Protein AF-A0A8H3DYV0-F1 (afdb_monomer_lite)

pLDDT: mean 87.65, std 11.98, range [38.94, 98.06]

Foldseek 3Di:
DDDDDDPPPPDAFAAALLVCLPDPCLVVLCVQLVHDPDQDPDQDPDPLCVVVVVVVLLVQAEEPQLLPLPRPLCVPPDPLLSVVSNVRNPVVVVVCVVPVVSYDNDPPVLCSVLVNLVSQLVSQLVCCVPPPPPDPLVSNVVSVLSSVQVVQVSDPDWNKHKDAFFKFAFDADDDDSYGYGIHTFGMWIWTFDADPVCQVDPVLQVQLAGTPDPRDNTRIQTAETEFEDPPPVSSSVSRLVRRQNRRLSSCVSVVNQSDKHWGWYDDPSRDIDIGIDGGDDD

Structure (mmCIF, N/CA/C/O backbone):
data_AF-A0A8H3DYV0-F1
#
_entry.id   AF-A0A8H3DYV0-F1
#
loop_
_atom_site.group_PDB
_atom_site.id
_atom_site.type_symbol
_atom_site.label_atom_id
_atom_site.label_alt_id
_atom_site.label_comp_id
_atom_site.label_asym_id
_atom_site.label_entity_id
_atom_site.label_seq_id
_atom_site.pdbx_PDB_ins_code
_atom_site.Cartn_x
_atom_site.Cartn_y
_atom_site.Cartn_z
_atom_site.occupancy
_atom_site.B_iso_or_equiv
_atom_site.auth_seq_id
_atom_site.auth_comp_id
_atom_site.auth_asym_id
_atom_site.auth_atom_id
_atom_site.pdbx_PDB_model_num
ATOM 1 N N . MET A 1 1 ? 11.592 50.488 -36.969 1.00 38.94 1 MET A N 1
ATOM 2 C CA . MET A 1 1 ? 12.264 49.212 -37.298 1.00 38.94 1 MET A CA 1
ATOM 3 C C . MET A 1 1 ? 12.993 48.764 -36.034 1.00 38.94 1 MET A C 1
ATOM 5 O O . MET A 1 1 ? 14.116 49.178 -35.823 1.00 38.94 1 MET A O 1
ATOM 9 N N . SER A 1 2 ? 12.288 48.328 -34.987 1.00 40.22 2 SER A N 1
ATOM 10 C CA . SER A 1 2 ? 11.873 46.939 -34.707 1.00 40.22 2 SER A CA 1
ATOM 11 C C . SER A 1 2 ? 13.003 45.931 -34.943 1.00 40.22 2 SER A C 1
ATOM 13 O O . SER A 1 2 ? 13.116 45.368 -36.026 1.00 40.22 2 SER A O 1
ATOM 15 N N . SER A 1 3 ? 13.856 45.765 -33.928 1.00 39.91 3 SER A N 1
ATOM 16 C CA . SER A 1 3 ? 14.684 44.574 -33.753 1.00 39.91 3 SER A CA 1
ATOM 17 C C . SER A 1 3 ? 13.923 43.629 -32.830 1.00 39.91 3 SER A C 1
ATOM 19 O O . SER A 1 3 ? 13.813 43.855 -31.625 1.00 39.91 3 SER A O 1
ATOM 21 N N . THR A 1 4 ? 13.325 42.618 -33.438 1.00 43.56 4 THR A N 1
ATOM 22 C CA . THR A 1 4 ? 12.659 41.499 -32.786 1.00 43.56 4 THR A CA 1
ATOM 23 C C . THR A 1 4 ? 13.636 40.712 -31.919 1.00 43.56 4 THR A C 1
ATOM 25 O O . THR A 1 4 ? 14.709 40.308 -32.360 1.00 43.56 4 THR A O 1
ATOM 28 N N . SER A 1 5 ? 13.202 40.507 -30.683 1.00 47.19 5 SER A N 1
ATOM 29 C CA . SER A 1 5 ? 13.629 39.506 -29.716 1.00 47.19 5 SER A CA 1
ATOM 30 C C . SER A 1 5 ? 13.830 38.118 -30.339 1.00 47.19 5 SER A C 1
ATOM 32 O O . SER A 1 5 ? 12.867 37.486 -30.771 1.00 4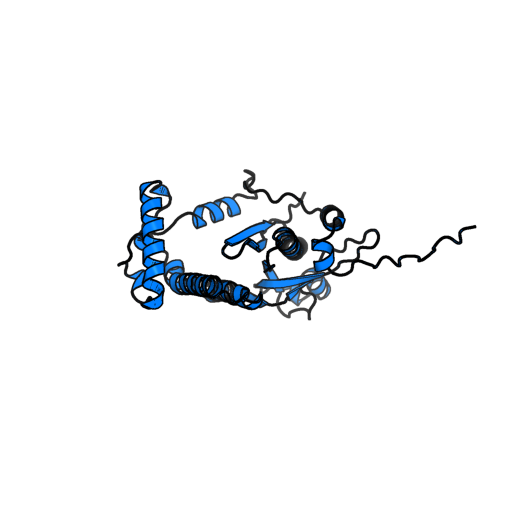7.19 5 SER A O 1
ATOM 34 N N . HIS A 1 6 ? 15.064 37.620 -30.304 1.00 41.38 6 HIS A N 1
ATOM 35 C CA . HIS A 1 6 ? 15.362 36.188 -30.289 1.00 41.38 6 HIS A CA 1
ATOM 36 C C . HIS A 1 6 ? 16.073 35.871 -28.972 1.00 41.38 6 HIS A C 1
ATOM 38 O O . HIS A 1 6 ? 17.270 35.609 -28.928 1.00 41.38 6 HIS A O 1
ATOM 44 N N . GLU A 1 7 ? 15.318 35.938 -27.878 1.00 40.75 7 GLU A N 1
ATOM 45 C CA . GLU A 1 7 ? 15.594 35.083 -26.729 1.00 40.75 7 GLU A CA 1
ATOM 46 C C . GLU A 1 7 ? 15.054 33.702 -27.109 1.00 40.75 7 GLU A C 1
ATOM 48 O O . GLU A 1 7 ? 13.857 33.431 -27.022 1.00 40.75 7 GLU A O 1
ATOM 53 N N . GLU A 1 8 ? 15.930 32.856 -27.654 1.00 43.75 8 GLU A N 1
ATOM 54 C CA . GLU A 1 8 ? 15.681 31.421 -27.734 1.00 43.75 8 GLU A CA 1
ATOM 55 C C . GLU A 1 8 ? 15.557 30.896 -26.303 1.00 43.75 8 GLU A C 1
ATOM 57 O O . GLU A 1 8 ? 16.538 30.680 -25.592 1.00 43.75 8 GLU A O 1
ATOM 62 N N . GLU A 1 9 ? 14.316 30.726 -25.867 1.00 45.09 9 GLU A N 1
ATOM 63 C CA . GLU A 1 9 ? 13.962 30.025 -24.647 1.00 45.09 9 GLU A CA 1
ATOM 64 C C . GLU A 1 9 ? 14.478 28.578 -24.769 1.00 45.09 9 GLU A C 1
ATOM 66 O O . GLU A 1 9 ? 13.907 27.734 -25.469 1.00 45.09 9 GLU A O 1
ATOM 71 N N . VAL A 1 10 ? 15.620 28.288 -24.137 1.00 48.59 10 VAL A N 1
ATOM 72 C CA . VAL A 1 10 ? 16.196 26.940 -24.030 1.00 48.59 10 VAL A CA 1
ATOM 73 C C . VAL A 1 10 ? 15.240 26.088 -23.194 1.00 48.59 10 VAL A C 1
ATOM 75 O O . VAL A 1 10 ? 15.395 25.947 -21.984 1.00 48.59 10 VAL A O 1
ATOM 78 N N . ALA A 1 11 ? 14.191 25.552 -23.819 1.00 59.00 11 ALA A N 1
ATOM 79 C CA . ALA A 1 11 ? 13.191 24.779 -23.091 1.00 59.00 11 ALA A CA 1
ATOM 80 C C . ALA A 1 11 ? 13.815 23.471 -22.554 1.00 59.00 11 ALA A C 1
ATOM 82 O O . ALA A 1 11 ? 14.304 22.627 -23.315 1.00 59.00 11 ALA A O 1
ATOM 83 N N . SER A 1 12 ? 13.818 23.336 -21.228 1.00 76.69 12 SER A N 1
ATOM 84 C CA . SER A 1 12 ? 14.533 22.308 -20.468 1.00 76.69 12 SER A CA 1
ATOM 85 C C . SER A 1 12 ? 13.987 20.888 -20.685 1.00 76.69 12 SER A C 1
ATOM 87 O O . SER A 1 12 ? 12.792 20.676 -20.900 1.00 76.69 12 SER A O 1
ATOM 89 N N . LEU A 1 13 ? 14.885 19.897 -20.639 1.00 86.00 13 LEU A N 1
ATOM 90 C CA . LEU A 1 13 ? 14.556 18.467 -20.683 1.00 86.00 13 LEU A CA 1
ATOM 91 C C . LEU A 1 13 ? 13.849 18.051 -19.378 1.00 86.00 13 LEU A C 1
ATOM 93 O O . LEU A 1 13 ? 14.293 18.417 -18.292 1.00 86.00 13 LEU A O 1
ATOM 97 N N . ILE A 1 14 ? 12.773 17.267 -19.473 1.00 84.88 14 ILE A N 1
ATOM 98 C CA . ILE A 1 14 ? 12.076 16.686 -18.319 1.00 84.88 14 ILE A CA 1
ATOM 99 C C . ILE A 1 14 ? 12.716 15.331 -18.015 1.00 84.88 14 ILE A C 1
ATOM 101 O O . ILE A 1 14 ? 12.448 14.341 -18.693 1.00 84.88 14 ILE A O 1
ATOM 105 N N . THR A 1 15 ? 13.564 15.295 -16.994 1.00 86.19 15 THR A N 1
ATOM 106 C CA . THR A 1 15 ? 14.213 14.067 -16.497 1.00 86.19 15 THR A CA 1
ATOM 107 C C . THR A 1 15 ? 13.712 13.647 -15.120 1.00 86.19 15 THR A C 1
ATOM 109 O O . THR A 1 15 ? 13.987 12.538 -14.677 1.00 86.19 15 THR A O 1
ATOM 112 N N . ASN A 1 16 ? 12.957 14.516 -14.446 1.00 87.88 16 ASN A N 1
ATOM 113 C CA . ASN A 1 16 ? 12.454 14.281 -13.101 1.00 87.88 16 ASN A CA 1
ATOM 114 C C . ASN A 1 16 ? 10.984 13.826 -13.140 1.00 87.88 16 ASN A C 1
ATOM 116 O O . ASN A 1 16 ? 10.133 14.523 -13.703 1.00 87.88 16 ASN A O 1
ATOM 120 N N . ALA A 1 17 ? 10.689 12.681 -12.517 1.00 88.50 17 ALA A N 1
ATOM 121 C CA . ALA A 1 17 ? 9.336 12.147 -12.386 1.00 88.50 17 ALA A CA 1
ATOM 122 C C . ALA A 1 17 ? 8.381 13.085 -11.649 1.00 88.50 17 ALA A C 1
ATOM 124 O O . ALA A 1 17 ? 7.240 13.228 -12.080 1.00 88.50 17 ALA A O 1
ATOM 125 N N . SER A 1 18 ? 8.842 13.776 -10.601 1.00 86.94 18 SER A N 1
ATOM 126 C CA . SER A 1 18 ? 8.000 14.733 -9.885 1.00 86.94 18 SER A CA 1
ATOM 127 C C . SER A 1 18 ? 7.565 15.856 -10.820 1.00 86.94 18 SER A C 1
ATOM 129 O O . SER A 1 18 ? 6.384 16.156 -10.886 1.00 86.94 18 SER A O 1
ATOM 131 N N . VAL A 1 19 ? 8.475 16.392 -11.643 1.00 89.38 19 VAL A N 1
ATOM 132 C CA . VAL A 1 19 ? 8.149 17.409 -12.658 1.00 89.38 19 VAL A CA 1
ATOM 133 C C . VAL A 1 19 ? 7.186 16.859 -13.708 1.00 89.38 19 VAL A C 1
ATOM 135 O O . VAL A 1 19 ? 6.241 17.550 -14.086 1.00 89.38 19 VAL A O 1
ATOM 138 N N . LEU A 1 20 ? 7.403 15.629 -14.184 1.00 89.94 20 LEU A N 1
ATOM 139 C CA . LEU A 1 20 ? 6.507 14.989 -15.147 1.00 89.94 20 LEU A CA 1
ATOM 140 C C . LEU A 1 20 ? 5.092 14.816 -14.578 1.00 89.94 20 LEU A C 1
ATOM 142 O O . LEU A 1 20 ? 4.135 15.071 -15.299 1.00 89.94 20 LEU A O 1
ATOM 146 N N . ALA A 1 21 ? 4.954 14.457 -13.299 1.00 89.19 21 ALA A N 1
ATOM 147 C CA . ALA A 1 21 ? 3.666 14.243 -12.638 1.00 89.19 21 ALA A CA 1
ATOM 148 C C . ALA A 1 21 ? 2.755 15.490 -12.630 1.00 89.19 21 ALA A C 1
ATOM 150 O O . ALA A 1 21 ? 1.533 15.345 -12.574 1.00 89.19 21 ALA A O 1
ATOM 151 N N . PHE A 1 22 ? 3.325 16.698 -12.737 1.00 87.75 22 PHE A N 1
ATOM 152 C CA . PHE A 1 22 ? 2.585 17.967 -12.848 1.00 87.75 22 PHE A CA 1
ATOM 153 C C . PHE A 1 22 ? 2.327 18.423 -14.290 1.00 87.75 22 PHE A C 1
ATOM 155 O O . PHE A 1 22 ? 1.673 19.444 -14.509 1.00 87.75 22 PHE A O 1
ATOM 162 N N . LYS A 1 23 ? 2.870 17.721 -15.285 1.00 88.69 23 LYS A N 1
ATOM 163 C CA . LYS A 1 23 ? 2.881 18.158 -16.680 1.00 88.69 23 LYS A CA 1
ATOM 164 C C . LYS A 1 23 ? 1.893 17.376 -17.538 1.00 88.69 23 LYS A C 1
ATOM 166 O O . LYS A 1 23 ? 1.605 16.209 -17.294 1.00 88.69 23 LYS A O 1
ATOM 171 N N . SER A 1 24 ? 1.412 18.011 -18.606 1.00 88.38 24 SER A N 1
ATOM 172 C CA . SER A 1 24 ? 0.519 17.373 -19.586 1.00 88.38 24 SER A CA 1
ATOM 173 C C . SER A 1 24 ? 1.148 16.138 -20.248 1.00 88.38 24 SER A C 1
ATOM 175 O O . SER A 1 24 ? 0.461 15.169 -20.578 1.00 88.38 24 SER A O 1
ATOM 177 N N . GLU A 1 25 ? 2.478 16.152 -20.351 1.00 91.75 25 GLU A N 1
ATOM 178 C CA . GLU A 1 25 ? 3.351 15.104 -20.862 1.00 91.75 25 GLU A CA 1
ATOM 179 C C . GLU A 1 25 ? 3.208 13.789 -20.083 1.00 91.75 25 GLU A C 1
ATOM 181 O O . GLU A 1 25 ? 3.477 12.728 -20.647 1.00 91.75 25 GLU A O 1
ATOM 186 N N . PHE A 1 26 ? 2.710 13.821 -18.839 1.00 91.50 26 PHE A N 1
ATOM 187 C CA . PHE A 1 26 ? 2.376 12.614 -18.081 1.00 91.50 26 PHE A CA 1
ATOM 188 C C . PHE A 1 26 ? 1.440 11.688 -18.862 1.00 91.50 26 PHE A C 1
ATOM 190 O O . PHE A 1 26 ? 1.659 10.482 -18.903 1.00 91.50 26 PHE A O 1
ATOM 197 N N . THR A 1 27 ? 0.435 12.240 -19.546 1.00 91.50 27 THR A N 1
ATOM 198 C CA . THR A 1 27 ? -0.535 11.445 -20.321 1.00 91.50 27 THR A CA 1
ATOM 199 C C . THR A 1 27 ? 0.144 10.711 -21.478 1.00 91.50 27 THR A C 1
ATOM 201 O O . THR A 1 27 ? -0.174 9.559 -21.780 1.00 91.50 27 THR A O 1
ATOM 204 N N . GLN A 1 28 ? 1.123 11.358 -22.115 1.00 92.88 28 GLN A N 1
ATOM 205 C CA . GLN A 1 28 ? 1.900 10.748 -23.187 1.00 92.88 28 GLN A CA 1
ATOM 206 C C . GLN A 1 28 ? 2.825 9.652 -22.646 1.00 92.88 28 GLN A C 1
ATOM 208 O O . GLN A 1 28 ? 2.885 8.566 -23.226 1.00 92.88 28 GLN A O 1
ATOM 213 N N . TRP A 1 29 ? 3.487 9.900 -21.512 1.00 94.12 29 TRP A N 1
ATOM 214 C CA . TRP A 1 29 ? 4.268 8.884 -20.808 1.00 94.12 29 TRP A CA 1
ATOM 215 C C . TRP A 1 29 ? 3.404 7.671 -20.434 1.00 94.12 29 TRP A C 1
ATOM 217 O O . TRP A 1 29 ? 3.748 6.545 -20.796 1.00 94.12 29 TRP A O 1
ATOM 227 N N . ALA A 1 30 ? 2.246 7.906 -19.808 1.00 92.94 30 ALA A N 1
ATOM 228 C CA . ALA A 1 30 ? 1.275 6.889 -19.412 1.00 92.94 30 ALA A CA 1
ATOM 229 C C . ALA A 1 30 ? 0.868 6.010 -20.604 1.00 92.94 30 ALA A C 1
ATOM 231 O O . ALA A 1 30 ? 0.927 4.781 -20.531 1.00 92.94 30 ALA A O 1
ATOM 232 N N . SER A 1 31 ? 0.550 6.629 -21.745 1.00 92.81 31 SER A N 1
ATOM 233 C CA . SER A 1 31 ? 0.215 5.898 -22.967 1.00 92.81 31 SER A CA 1
ATOM 234 C C . SER A 1 31 ? 1.366 5.018 -23.468 1.00 92.81 31 SER A C 1
ATOM 236 O O . SER A 1 31 ? 1.115 3.904 -23.933 1.00 92.81 31 SER A O 1
ATOM 238 N N . LEU A 1 32 ? 2.616 5.486 -23.400 1.00 93.12 32 LEU A N 1
ATOM 239 C CA . LEU A 1 32 ? 3.784 4.734 -23.876 1.00 93.12 32 LEU A CA 1
ATOM 240 C C . LEU A 1 32 ? 4.093 3.525 -22.994 1.00 93.12 32 LEU A C 1
ATOM 242 O O . L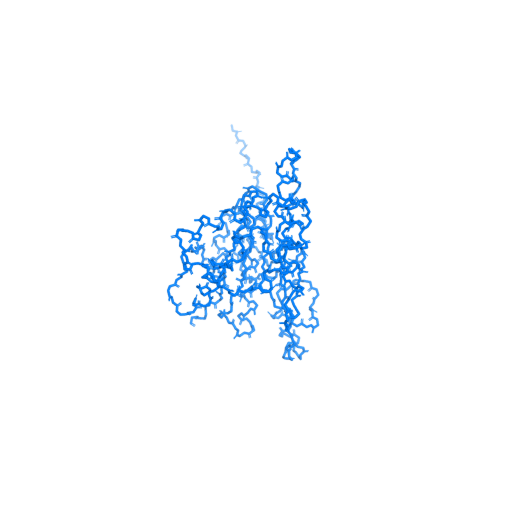EU A 1 32 ? 4.398 2.448 -23.513 1.00 93.12 32 LEU A O 1
ATOM 246 N N . VAL A 1 33 ? 3.945 3.671 -21.676 1.00 92.56 33 VAL A N 1
ATOM 247 C CA . VAL A 1 33 ? 4.080 2.553 -20.728 1.00 92.56 33 VAL A CA 1
ATOM 248 C C . VAL A 1 33 ? 2.825 1.673 -20.662 1.00 92.56 33 VAL A C 1
ATOM 250 O O . VAL A 1 33 ? 2.810 0.688 -19.926 1.00 92.56 33 VAL A O 1
ATOM 253 N N . ARG A 1 34 ? 1.802 1.977 -21.479 1.00 91.88 34 ARG A N 1
ATOM 254 C CA . ARG A 1 34 ? 0.510 1.272 -21.563 1.00 91.88 34 ARG A CA 1
ATOM 255 C C . ARG A 1 34 ? -0.272 1.272 -20.248 1.00 91.88 34 ARG A C 1
ATOM 257 O O . ARG A 1 34 ? -1.001 0.324 -19.962 1.00 91.88 34 ARG A O 1
ATOM 264 N N . LEU A 1 35 ? -0.110 2.329 -19.463 1.00 92.12 35 LEU A N 1
ATOM 265 C CA . LEU A 1 35 ? -0.935 2.594 -18.298 1.00 92.12 35 LEU A CA 1
ATOM 266 C C . LEU A 1 35 ? -2.348 2.973 -18.761 1.00 92.12 35 LEU A C 1
ATOM 268 O O . LEU A 1 35 ? -2.510 3.808 -19.650 1.00 92.12 35 LEU A O 1
ATOM 272 N N . ASP A 1 36 ? -3.358 2.367 -18.140 1.00 88.25 36 ASP A N 1
ATOM 273 C CA . ASP A 1 36 ? -4.728 2.872 -18.207 1.00 88.25 36 ASP A CA 1
ATOM 274 C C . ASP A 1 36 ? -4.807 4.135 -17.329 1.00 88.25 36 ASP A C 1
ATOM 276 O O . ASP A 1 36 ? -4.585 4.025 -16.119 1.00 88.25 36 ASP A O 1
ATOM 280 N N . PRO A 1 37 ? -5.046 5.327 -17.907 1.00 77.88 37 PRO A N 1
ATOM 281 C CA . PRO A 1 37 ? -5.057 6.571 -17.143 1.00 77.88 37 PRO A CA 1
ATOM 282 C C . PRO A 1 37 ? -6.271 6.682 -16.206 1.00 77.88 37 PRO A C 1
ATOM 284 O O . PRO A 1 37 ? -6.262 7.517 -15.300 1.00 77.88 37 PRO A O 1
ATOM 287 N N . ASP A 1 38 ? -7.305 5.856 -16.389 1.00 83.19 38 ASP A N 1
ATOM 288 C CA . ASP A 1 38 ? -8.541 5.966 -15.625 1.00 83.19 38 ASP A CA 1
ATOM 289 C C . ASP A 1 38 ? -8.448 5.215 -14.287 1.00 83.19 38 ASP A C 1
ATOM 291 O O . ASP A 1 38 ? -8.551 3.985 -14.217 1.00 83.19 38 ASP A O 1
ATOM 295 N N . ILE A 1 39 ? -8.361 5.959 -13.178 1.00 83.94 39 ILE A N 1
ATOM 296 C CA . ILE A 1 39 ? -8.559 5.390 -11.837 1.00 83.94 39 ILE A CA 1
ATOM 297 C C . ILE A 1 39 ? -10.049 5.082 -11.645 1.00 83.94 39 ILE A C 1
ATOM 299 O O . ILE A 1 39 ? -10.871 5.951 -11.342 1.00 83.94 39 ILE A O 1
ATOM 303 N N . ARG A 1 40 ? -10.421 3.811 -11.802 1.00 88.25 40 ARG A N 1
ATOM 304 C CA . ARG A 1 40 ? -11.817 3.366 -11.705 1.00 88.25 40 ARG A CA 1
ATOM 305 C C . ARG A 1 40 ? -12.247 3.205 -10.246 1.00 88.25 40 ARG A C 1
ATOM 307 O O . ARG A 1 40 ? -11.719 2.375 -9.515 1.00 88.25 40 ARG A O 1
ATOM 314 N N . SER A 1 41 ? -13.293 3.925 -9.840 1.00 86.38 41 SER A N 1
ATOM 315 C CA . SER A 1 41 ? -13.899 3.798 -8.499 1.00 86.38 41 SER A CA 1
ATOM 316 C C . SER A 1 41 ? -14.716 2.508 -8.307 1.00 86.38 41 SER A C 1
ATOM 318 O O . SER A 1 41 ? -14.941 2.038 -7.181 1.00 86.38 41 SER A O 1
ATOM 320 N N . ARG A 1 42 ? -15.171 1.912 -9.415 1.00 90.69 42 ARG A N 1
ATOM 321 C CA . ARG A 1 42 ? -15.845 0.610 -9.452 1.00 90.69 42 ARG A CA 1
ATOM 322 C C . ARG A 1 42 ? -14.868 -0.438 -9.965 1.00 90.69 42 ARG A C 1
ATOM 324 O O . ARG A 1 42 ? -14.371 -0.324 -11.083 1.00 90.69 42 ARG A O 1
ATOM 331 N N . ILE A 1 43 ? -14.629 -1.461 -9.148 1.00 90.38 43 ILE A N 1
ATOM 332 C CA . ILE A 1 43 ? -13.794 -2.597 -9.538 1.00 90.38 43 ILE A CA 1
ATOM 333 C C . ILE A 1 43 ? -14.521 -3.330 -10.679 1.00 90.38 43 ILE A C 1
ATOM 335 O O . ILE A 1 43 ? -15.701 -3.655 -10.504 1.00 90.38 43 ILE A O 1
ATOM 339 N N . PRO A 1 44 ? -13.875 -3.574 -11.837 1.00 90.00 44 PRO A N 1
ATOM 340 C CA . PRO A 1 44 ? -14.488 -4.309 -12.945 1.00 90.00 44 PRO A CA 1
ATOM 341 C C . PRO A 1 44 ? -15.018 -5.672 -12.481 1.00 90.00 44 PRO A C 1
ATOM 343 O O . PRO A 1 44 ? -14.431 -6.226 -11.559 1.00 90.00 44 PRO A O 1
ATOM 346 N N . PRO A 1 45 ? -16.077 -6.242 -13.087 1.00 91.56 45 PRO A N 1
ATOM 347 C CA . PRO A 1 45 ? -16.645 -7.531 -12.670 1.00 91.56 45 PRO A CA 1
ATOM 348 C C . PRO A 1 45 ? -15.807 -8.747 -13.098 1.00 91.56 45 PRO A C 1
ATOM 350 O O . PRO A 1 45 ? -16.096 -9.865 -12.682 1.00 91.56 45 PRO A O 1
ATOM 353 N N . ASP A 1 46 ? -14.772 -8.543 -13.913 1.00 91.62 46 ASP A N 1
ATOM 354 C CA . ASP A 1 46 ? -13.922 -9.608 -14.443 1.00 91.62 46 ASP A CA 1
ATOM 355 C C . ASP A 1 46 ? -13.292 -10.461 -13.308 1.00 91.62 46 ASP A C 1
ATOM 357 O O . ASP A 1 46 ? -12.916 -9.903 -12.262 1.00 91.62 46 ASP A O 1
ATOM 361 N N . PRO A 1 47 ? -13.208 -11.803 -13.454 1.00 91.31 47 PRO A N 1
ATOM 362 C CA . PRO A 1 47 ? -12.629 -12.698 -12.447 1.00 91.31 47 PRO A CA 1
ATOM 363 C C . PRO A 1 47 ? -11.207 -12.333 -12.003 1.00 91.31 47 PRO A C 1
ATOM 365 O O . PRO A 1 47 ? -10.876 -12.536 -10.836 1.00 91.31 47 PRO A O 1
ATOM 368 N N . ALA A 1 48 ? -10.391 -11.727 -12.870 1.00 89.62 48 ALA A N 1
ATOM 369 C CA . ALA A 1 48 ? -9.038 -11.275 -12.539 1.00 89.62 48 ALA A CA 1
ATOM 370 C C . ALA A 1 48 ? -9.014 -10.231 -11.406 1.00 89.62 48 ALA A C 1
ATOM 372 O O . ALA A 1 48 ? -8.011 -10.090 -10.711 1.00 89.62 48 ALA A O 1
ATOM 373 N N . PHE A 1 49 ? -10.128 -9.527 -11.176 1.00 91.88 49 PHE A N 1
ATOM 374 C CA . PHE A 1 49 ? -10.270 -8.545 -10.097 1.00 91.88 49 PHE A CA 1
ATOM 375 C C . PHE A 1 49 ? -11.036 -9.077 -8.878 1.00 91.88 49 PHE A C 1
ATOM 377 O O . PHE A 1 49 ? -11.332 -8.299 -7.967 1.00 91.88 49 PHE A O 1
ATOM 384 N N . GLN A 1 50 ? -11.359 -10.377 -8.826 1.00 92.88 50 GLN A N 1
ATOM 385 C CA . GLN A 1 50 ? -12.117 -10.962 -7.713 1.00 92.88 50 GLN A CA 1
ATOM 386 C C . GLN A 1 50 ? -11.405 -10.755 -6.375 1.00 92.88 50 GLN A C 1
ATOM 388 O O . GLN A 1 50 ? -12.030 -10.263 -5.443 1.00 92.88 50 GLN A O 1
ATOM 393 N N . ALA A 1 51 ? -10.090 -10.986 -6.315 1.00 92.12 51 ALA A N 1
ATOM 394 C CA . ALA A 1 51 ? -9.311 -10.786 -5.094 1.00 92.12 51 ALA A CA 1
ATOM 395 C C . ALA A 1 51 ? -9.418 -9.350 -4.544 1.00 92.12 51 ALA A C 1
ATOM 397 O O . ALA A 1 51 ? -9.550 -9.155 -3.341 1.00 92.12 51 ALA A O 1
ATOM 398 N N . ILE A 1 52 ? -9.428 -8.331 -5.413 1.00 93.56 52 ILE A N 1
ATOM 399 C CA . ILE A 1 52 ? -9.582 -6.930 -4.984 1.00 93.56 52 ILE A CA 1
ATOM 400 C C . ILE A 1 52 ? -11.014 -6.633 -4.532 1.00 93.56 52 ILE A C 1
ATOM 402 O O . ILE A 1 52 ? -11.207 -5.853 -3.598 1.00 93.56 52 ILE A O 1
ATOM 406 N N . ARG A 1 53 ? -12.028 -7.263 -5.143 1.00 93.62 53 ARG A N 1
ATOM 407 C CA . ARG A 1 53 ? -13.411 -7.180 -4.644 1.00 93.62 53 ARG A CA 1
ATOM 408 C C . ARG A 1 53 ? -13.533 -7.814 -3.264 1.00 93.62 53 ARG A C 1
ATOM 410 O O . ARG A 1 53 ? -14.143 -7.207 -2.390 1.00 93.62 53 ARG A O 1
ATOM 417 N N . ASP A 1 54 ? -12.920 -8.973 -3.062 1.00 93.56 54 ASP A N 1
ATOM 418 C CA . ASP A 1 54 ? -12.941 -9.684 -1.784 1.00 93.56 54 ASP A CA 1
ATOM 419 C C . ASP A 1 54 ? -12.238 -8.871 -0.698 1.00 93.56 54 ASP A C 1
ATOM 421 O O . ASP A 1 54 ? -12.838 -8.628 0.346 1.00 93.56 54 ASP A O 1
ATOM 425 N N . ILE A 1 55 ? -11.038 -8.345 -0.975 1.00 92.31 55 ILE A N 1
ATOM 426 C CA . ILE A 1 55 ? -10.322 -7.441 -0.062 1.00 92.31 55 ILE A CA 1
ATOM 427 C C . ILE A 1 55 ? -11.192 -6.227 0.272 1.00 92.31 55 ILE A C 1
ATOM 429 O O . ILE A 1 55 ? -11.412 -5.946 1.444 1.00 92.31 55 ILE A O 1
ATOM 433 N N . ARG A 1 56 ? -11.764 -5.541 -0.729 1.00 91.75 56 ARG A N 1
ATOM 434 C CA . ARG A 1 56 ? -12.643 -4.385 -0.488 1.00 91.75 56 ARG A CA 1
ATOM 435 C C . ARG A 1 56 ? -13.844 -4.753 0.382 1.00 91.75 56 ARG A C 1
ATOM 437 O O . ARG A 1 56 ? -14.226 -3.960 1.241 1.00 91.75 56 ARG A O 1
ATOM 444 N N . ASN A 1 57 ? -14.462 -5.906 0.146 1.00 90.75 57 ASN A N 1
ATOM 445 C CA . ASN A 1 57 ? -15.611 -6.361 0.921 1.00 90.75 57 ASN A CA 1
ATOM 446 C C . ASN A 1 57 ? -15.206 -6.668 2.366 1.00 90.75 57 ASN A C 1
ATOM 448 O O . ASN A 1 57 ? -15.879 -6.206 3.283 1.00 90.75 57 ASN A O 1
ATOM 452 N N . LEU A 1 58 ? -14.090 -7.372 2.570 1.00 89.88 58 LEU A N 1
ATOM 453 C CA . LEU A 1 58 ? -13.547 -7.690 3.891 1.00 89.88 58 LEU A CA 1
ATOM 454 C C . LEU A 1 58 ? -13.146 -6.429 4.663 1.00 89.88 58 LEU A C 1
ATOM 456 O O . LEU A 1 58 ? -13.551 -6.282 5.806 1.00 89.88 58 LEU A O 1
ATOM 460 N N . SER A 1 59 ? -12.483 -5.459 4.026 1.00 89.69 59 SER A N 1
ATOM 461 C CA . SER A 1 59 ? -12.137 -4.170 4.649 1.00 89.69 59 SER A CA 1
ATOM 462 C C . SER A 1 59 ? -13.353 -3.311 5.023 1.00 89.69 59 SER A C 1
ATOM 464 O O . SER A 1 59 ? -13.205 -2.295 5.696 1.00 89.69 59 SER A O 1
ATOM 466 N N . ASN A 1 60 ? -14.556 -3.673 4.563 1.00 89.81 60 ASN A N 1
ATOM 467 C CA . ASN A 1 60 ? -15.812 -3.017 4.931 1.00 89.81 60 ASN A CA 1
ATOM 468 C C . ASN A 1 60 ? -16.644 -3.820 5.938 1.00 89.81 60 ASN A C 1
ATOM 470 O O . ASN A 1 60 ? -17.775 -3.402 6.231 1.00 89.81 60 ASN A O 1
ATOM 474 N N . ARG A 1 61 ? -16.099 -4.934 6.444 1.00 92.25 61 ARG A N 1
ATOM 475 C CA . ARG A 1 61 ? -16.668 -5.731 7.524 1.00 92.25 61 ARG A CA 1
ATOM 476 C C . ARG A 1 61 ? -15.902 -5.473 8.818 1.00 92.25 61 ARG A C 1
ATOM 478 O O . ARG A 1 61 ? -14.688 -5.321 8.791 1.00 92.25 61 ARG A O 1
ATOM 485 N N . PHE A 1 62 ? -16.623 -5.401 9.928 1.00 94.88 62 PHE A N 1
ATOM 486 C CA . PHE A 1 62 ? -16.057 -5.063 11.230 1.00 94.88 62 PHE A CA 1
ATOM 487 C C . PHE A 1 62 ? -16.484 -6.079 12.289 1.00 94.88 62 PHE A C 1
ATOM 489 O O . PHE A 1 62 ? -17.636 -6.525 12.274 1.00 94.88 62 PHE A O 1
ATOM 496 N N . PRO A 1 63 ? -15.621 -6.411 13.255 1.00 96.06 63 PRO A N 1
ATOM 497 C CA . PRO A 1 63 ? -16.041 -7.219 14.382 1.00 96.06 63 PRO A CA 1
ATOM 498 C C . PRO A 1 63 ? -17.035 -6.462 15.274 1.00 96.06 63 PRO A C 1
ATOM 500 O O . PRO A 1 63 ? -16.925 -5.251 15.486 1.00 96.06 63 PRO A O 1
ATOM 503 N N . THR A 1 64 ? -18.015 -7.178 15.826 1.00 96.75 64 THR A N 1
ATOM 504 C CA . THR A 1 64 ? -19.080 -6.617 16.670 1.00 96.75 64 THR A CA 1
ATOM 505 C C . THR A 1 64 ? -18.522 -5.906 17.905 1.00 96.75 64 THR A C 1
ATOM 507 O O . THR A 1 64 ? -19.088 -4.890 18.315 1.00 96.75 64 THR A O 1
ATOM 510 N N . TRP A 1 65 ? -17.402 -6.368 18.467 1.00 96.69 65 TRP A N 1
ATOM 511 C CA . TRP A 1 65 ? -16.796 -5.750 19.650 1.00 96.69 65 TRP A CA 1
ATOM 512 C C . TRP A 1 65 ? -16.394 -4.284 19.436 1.00 96.69 65 TRP A C 1
ATOM 514 O O . TRP A 1 65 ? -16.402 -3.508 20.386 1.00 96.69 65 TRP A O 1
ATOM 524 N N . LEU A 1 66 ? -16.135 -3.852 18.194 1.00 96.75 66 LEU A N 1
ATOM 525 C CA . LEU A 1 66 ? -15.860 -2.444 17.883 1.00 96.75 66 LEU A CA 1
ATOM 526 C C . LEU A 1 66 ? -17.075 -1.526 18.064 1.00 96.75 66 LEU A C 1
ATOM 528 O O . LEU A 1 66 ? -16.939 -0.316 17.929 1.00 96.75 66 LEU A O 1
ATOM 532 N N . THR A 1 67 ? -18.264 -2.074 18.321 1.00 97.19 67 THR A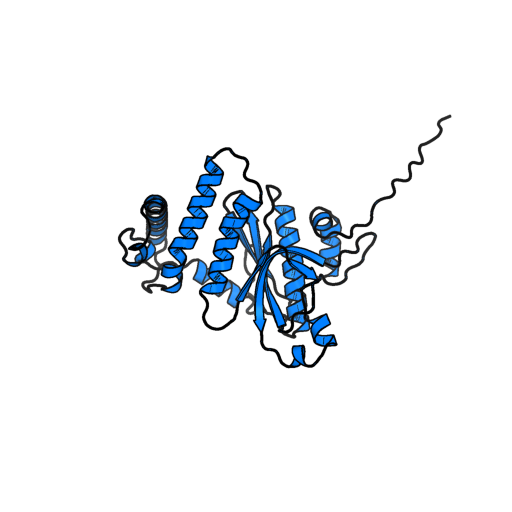 N 1
ATOM 533 C CA . THR A 1 67 ? -19.469 -1.290 18.633 1.00 97.19 67 THR A CA 1
ATOM 534 C C . THR A 1 67 ? -19.661 -1.058 20.131 1.00 97.19 67 THR A C 1
ATOM 536 O O . THR A 1 67 ? -20.529 -0.270 20.505 1.00 97.19 67 THR A O 1
ATOM 539 N N . ASP A 1 68 ? -18.845 -1.699 20.973 1.00 97.06 68 ASP A N 1
ATOM 540 C CA . ASP A 1 68 ? -18.920 -1.625 22.428 1.00 97.06 68 ASP A CA 1
ATOM 541 C C . ASP A 1 68 ? -17.653 -0.959 23.004 1.00 97.06 68 ASP A C 1
ATOM 543 O O . ASP A 1 68 ? -16.561 -1.534 22.934 1.00 97.06 68 ASP A O 1
ATOM 547 N N . PRO A 1 69 ? -17.759 0.250 23.592 1.00 96.44 69 PRO A N 1
ATOM 548 C CA . PRO A 1 69 ? -16.609 0.922 24.189 1.00 96.44 69 PRO A CA 1
ATOM 549 C C . PRO A 1 69 ? -16.021 0.176 25.394 1.00 96.44 69 PRO A C 1
ATOM 551 O O . PRO A 1 69 ? -14.864 0.441 25.739 1.00 96.44 69 PRO A O 1
ATOM 554 N N . ASP A 1 70 ? -16.769 -0.729 26.024 1.00 96.44 70 ASP A N 1
ATOM 555 C CA . ASP A 1 70 ? -16.340 -1.490 27.200 1.00 96.44 70 ASP A CA 1
ATOM 556 C C . ASP A 1 70 ? -15.759 -2.865 26.835 1.00 96.44 70 ASP A C 1
ATOM 558 O O . ASP A 1 70 ? -15.410 -3.657 27.718 1.00 96.44 70 ASP A O 1
ATOM 562 N N . SER A 1 71 ? -15.591 -3.148 25.538 1.00 96.19 71 SER A N 1
ATOM 563 C CA . SER A 1 71 ? -15.074 -4.437 25.097 1.00 96.19 71 SER A CA 1
ATOM 564 C C . SER A 1 71 ? -13.649 -4.716 25.586 1.00 96.19 71 SER A C 1
ATOM 566 O O . SER A 1 71 ? -12.788 -3.832 25.651 1.00 96.19 71 SER A O 1
ATOM 568 N N . ALA A 1 72 ? -13.362 -5.991 25.867 1.00 95.12 72 ALA A N 1
ATOM 569 C CA . ALA A 1 72 ? -12.084 -6.441 26.421 1.00 95.12 72 ALA A CA 1
ATOM 570 C C . ALA A 1 72 ? -10.875 -6.093 25.532 1.00 95.12 72 ALA A C 1
ATOM 572 O O . ALA A 1 72 ? -9.782 -5.853 26.047 1.00 95.12 72 ALA A O 1
ATOM 573 N N . GLN A 1 73 ? -11.068 -6.005 24.216 1.00 94.88 73 GLN A N 1
ATOM 574 C CA . GLN A 1 73 ? -10.049 -5.622 23.237 1.00 94.88 73 GLN A CA 1
ATOM 575 C C . GLN A 1 73 ? -9.536 -4.187 23.462 1.00 94.88 73 GLN A C 1
ATOM 577 O O . GLN A 1 73 ? -8.390 -3.885 23.139 1.00 94.88 73 GLN A O 1
ATOM 582 N N . PHE A 1 74 ? -10.328 -3.311 24.092 1.00 95.12 74 PHE A N 1
ATOM 583 C CA . PHE A 1 74 ? -9.917 -1.949 24.446 1.00 95.12 74 PHE A CA 1
ATOM 584 C C . PHE A 1 74 ? -9.279 -1.828 25.835 1.00 95.12 74 PHE A C 1
ATOM 586 O O . PHE A 1 74 ? -8.862 -0.734 26.215 1.00 95.12 74 PHE A O 1
ATOM 593 N N . LYS A 1 75 ? -9.174 -2.918 26.608 1.00 92.81 75 LYS A N 1
ATOM 594 C CA . LYS A 1 75 ? -8.761 -2.886 28.023 1.00 92.81 75 LYS A CA 1
ATOM 595 C C . LYS A 1 75 ? -7.421 -2.185 28.270 1.00 92.81 75 LYS A C 1
ATOM 597 O O . LYS A 1 75 ? -7.239 -1.570 29.316 1.00 92.81 75 LYS A O 1
ATOM 602 N N . TYR A 1 76 ? -6.487 -2.287 27.328 1.00 91.44 76 TYR A N 1
ATOM 603 C CA . TYR A 1 76 ? -5.143 -1.712 27.447 1.00 91.44 76 TYR A CA 1
ATOM 604 C C . TYR A 1 76 ? -4.999 -0.351 26.763 1.00 91.44 76 TYR A C 1
ATOM 606 O O . TYR A 1 76 ? -3.886 0.158 26.643 1.00 91.44 76 TYR A O 1
ATOM 614 N N . LEU A 1 77 ? -6.104 0.246 26.309 1.00 95.06 77 LEU A N 1
ATOM 615 C CA . LEU A 1 77 ? -6.085 1.534 25.637 1.00 95.06 77 LEU A CA 1
ATOM 616 C C . LEU A 1 77 ? -5.866 2.676 26.652 1.00 95.06 77 LEU A C 1
ATOM 618 O O . LEU A 1 77 ? -6.700 2.856 27.547 1.00 95.06 77 LEU A O 1
ATOM 622 N N . PRO A 1 78 ? -4.806 3.493 26.500 1.00 95.75 78 PRO A N 1
ATOM 623 C CA . PRO A 1 78 ? -4.591 4.668 27.341 1.00 95.75 78 PRO A CA 1
ATOM 624 C C . PRO A 1 78 ? -5.772 5.647 27.321 1.00 95.75 78 PRO A C 1
ATOM 626 O O . PRO A 1 78 ? -6.394 5.859 26.276 1.00 95.75 78 PRO A O 1
ATOM 629 N N . GLU A 1 79 ? -6.024 6.305 28.458 1.00 95.81 79 GLU A N 1
ATOM 630 C CA . GLU A 1 79 ? -7.133 7.261 28.644 1.00 95.81 79 GLU A CA 1
ATOM 631 C C . GLU A 1 79 ? -7.165 8.364 27.579 1.00 95.81 79 GLU A C 1
ATOM 633 O O . GLU A 1 79 ? -8.233 8.749 27.104 1.00 95.81 79 GLU A O 1
ATOM 638 N N . THR A 1 80 ? -5.993 8.811 27.118 1.00 95.75 80 THR A N 1
ATOM 639 C CA . THR A 1 80 ? -5.840 9.824 26.062 1.00 95.75 80 THR A CA 1
ATOM 640 C C . THR A 1 80 ? -6.606 9.489 24.774 1.00 95.75 80 THR A C 1
ATOM 642 O O . THR A 1 80 ? -7.000 10.398 24.042 1.00 95.75 80 THR A O 1
ATOM 645 N N . TYR A 1 81 ? -6.853 8.206 24.487 1.00 96.38 81 TYR A N 1
ATOM 646 C CA . TYR A 1 81 ? -7.553 7.760 23.278 1.00 96.38 81 TYR A CA 1
ATOM 647 C C . TYR A 1 81 ? -9.022 7.384 23.515 1.00 96.38 81 TYR A C 1
ATOM 649 O O . TYR A 1 81 ? -9.710 7.013 22.564 1.00 96.38 81 TYR A O 1
ATOM 657 N N . HIS A 1 82 ? -9.543 7.498 24.742 1.00 95.56 82 HIS A N 1
ATOM 658 C CA . HIS A 1 82 ? -10.915 7.075 25.064 1.00 95.56 82 HIS A CA 1
ATOM 659 C C . HIS A 1 82 ? -11.979 7.866 24.301 1.00 95.56 82 HIS A C 1
ATOM 661 O O . HIS A 1 82 ? -12.960 7.275 23.864 1.00 95.56 82 HIS A O 1
ATOM 667 N N . SER A 1 83 ? -11.770 9.167 24.065 1.00 95.75 83 SER A N 1
ATOM 668 C CA . SER A 1 83 ? -12.690 9.959 23.232 1.00 95.75 83 SER A CA 1
ATOM 669 C C . SER A 1 83 ? -12.784 9.394 21.813 1.00 95.75 83 SER A C 1
ATOM 671 O O . SER A 1 83 ? -13.882 9.182 21.317 1.00 95.75 83 SER A O 1
ATOM 673 N N . LEU A 1 84 ? -11.643 9.082 21.187 1.00 95.88 84 LEU A N 1
ATOM 674 C CA . LEU A 1 84 ? -11.608 8.518 19.833 1.00 95.88 84 LEU A CA 1
ATOM 675 C C . LEU A 1 84 ? -12.225 7.123 19.777 1.00 95.88 84 LEU A C 1
ATOM 677 O O . LEU A 1 84 ? -12.958 6.816 18.843 1.00 95.88 84 LEU A O 1
ATOM 681 N N . LYS A 1 85 ? -11.958 6.293 20.792 1.00 97.12 85 LYS A N 1
ATOM 682 C CA . LYS A 1 85 ? -12.605 4.988 20.958 1.00 97.12 85 LYS A CA 1
ATOM 683 C C . LYS A 1 85 ? -14.125 5.138 20.998 1.00 97.12 85 LYS A C 1
ATOM 685 O O . LYS A 1 85 ? -14.822 4.437 20.273 1.00 97.12 85 LYS A O 1
ATOM 690 N N . ASN A 1 86 ? -14.638 6.047 21.824 1.00 97.38 86 ASN A N 1
ATOM 691 C CA . ASN A 1 86 ? -16.077 6.245 21.982 1.00 97.38 86 ASN A CA 1
ATOM 692 C C . ASN A 1 86 ? -16.723 6.764 20.689 1.00 97.38 86 ASN A C 1
ATOM 694 O O . ASN A 1 86 ? -17.800 6.293 20.317 1.00 97.38 86 ASN A O 1
ATOM 698 N N . ASP A 1 87 ? -16.050 7.673 19.980 1.00 96.44 87 ASP A N 1
ATOM 699 C CA . ASP A 1 87 ? -16.498 8.181 18.680 1.00 96.44 87 ASP A CA 1
ATOM 700 C C . ASP A 1 87 ? -16.531 7.064 17.622 1.00 96.44 87 ASP A C 1
ATOM 702 O O . ASP A 1 87 ? -17.515 6.928 16.885 1.00 96.44 87 ASP A O 1
ATOM 706 N N . LEU A 1 88 ? -15.492 6.220 17.584 1.00 95.94 88 LEU A N 1
ATOM 707 C CA . LEU A 1 88 ? -15.417 5.040 16.721 1.00 95.94 88 LEU A CA 1
ATOM 708 C C . LEU A 1 88 ? -16.564 4.066 17.016 1.00 95.94 88 LEU A C 1
ATOM 710 O O . LEU A 1 88 ? -17.308 3.712 16.100 1.00 95.94 88 LEU A O 1
ATOM 714 N N . CYS A 1 89 ? -16.750 3.690 18.285 1.00 97.75 89 CYS A N 1
ATOM 715 C CA . CYS A 1 89 ? -17.787 2.744 18.696 1.00 97.75 89 CYS A CA 1
ATOM 716 C C . CYS A 1 89 ? -19.184 3.264 18.369 1.00 97.75 89 CYS A C 1
ATOM 718 O O . CYS A 1 89 ? -19.991 2.548 17.782 1.00 97.75 89 CYS A O 1
ATOM 720 N N . SER A 1 90 ? -19.451 4.538 18.661 1.00 98.06 90 SER A N 1
ATOM 721 C CA . SER A 1 90 ? -20.741 5.173 18.367 1.00 98.06 90 SER A CA 1
ATOM 722 C C . SER A 1 90 ? -21.024 5.215 16.863 1.00 98.06 90 SER A C 1
ATOM 724 O O . SER A 1 90 ? -22.139 4.921 16.423 1.00 98.06 90 SER A O 1
ATOM 726 N N . THR A 1 91 ? -20.007 5.533 16.057 1.00 96.56 91 THR A N 1
ATOM 727 C CA . THR A 1 91 ? -20.113 5.561 14.591 1.00 96.56 91 THR A CA 1
ATOM 728 C C . THR A 1 91 ? -20.399 4.169 14.031 1.00 96.56 91 THR A C 1
ATOM 730 O O . THR A 1 91 ? -21.288 4.005 13.191 1.00 96.56 91 THR A O 1
ATOM 733 N N . LEU A 1 92 ? -19.684 3.153 14.515 1.00 96.62 92 LEU A N 1
ATOM 734 C CA . LEU A 1 92 ? -19.860 1.774 14.070 1.00 96.62 92 LEU A CA 1
ATOM 735 C C . LEU A 1 92 ? -21.170 1.164 14.569 1.00 96.62 92 LEU A C 1
ATOM 737 O O . LEU A 1 92 ? -21.818 0.456 13.806 1.00 96.62 92 LEU A O 1
ATOM 741 N N . LEU A 1 93 ? -21.635 1.498 15.773 1.00 97.50 93 LEU A N 1
ATOM 742 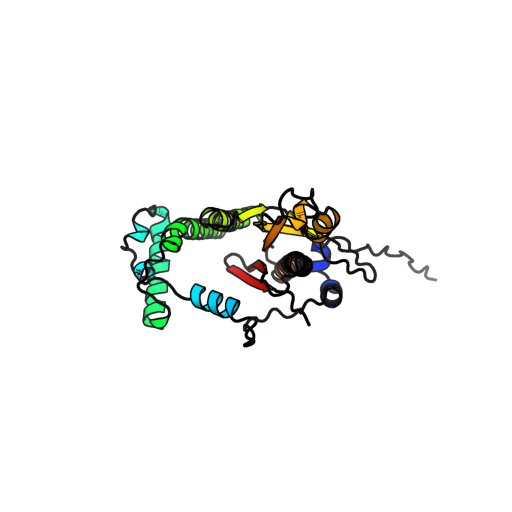C CA . LEU A 1 93 ? -22.950 1.086 16.267 1.00 97.50 93 LEU A CA 1
ATOM 743 C C . LEU A 1 93 ? -24.074 1.653 15.389 1.00 97.50 93 LEU A C 1
ATOM 745 O O . LEU A 1 93 ? -24.988 0.931 14.985 1.00 97.50 93 LEU A O 1
ATOM 749 N N . ALA A 1 94 ? -23.985 2.935 15.023 1.00 97.06 94 ALA A N 1
ATOM 750 C CA . ALA A 1 94 ? -24.930 3.544 14.094 1.00 97.06 94 ALA A CA 1
ATOM 751 C C . ALA A 1 94 ? -24.888 2.878 12.706 1.00 97.06 94 ALA A C 1
ATOM 753 O O . ALA A 1 94 ? -25.938 2.702 12.083 1.00 97.06 94 ALA A O 1
ATOM 754 N N . ALA A 1 95 ? -23.704 2.483 12.225 1.00 95.94 95 ALA A N 1
ATOM 755 C CA . ALA A 1 95 ? -23.555 1.732 10.980 1.00 95.94 95 ALA A CA 1
ATOM 756 C C . ALA A 1 95 ? -24.146 0.314 11.083 1.00 95.94 95 ALA A C 1
ATOM 758 O O . ALA A 1 95 ? -24.871 -0.095 10.177 1.00 95.94 95 ALA A O 1
ATOM 759 N N . LYS A 1 96 ? -23.923 -0.393 12.199 1.00 96.50 96 LYS A N 1
ATOM 760 C CA . LYS A 1 96 ? -24.476 -1.728 12.481 1.00 96.50 96 LYS A CA 1
ATOM 761 C C . LYS A 1 96 ? -25.994 -1.728 12.474 1.00 96.50 96 LYS A C 1
ATOM 763 O O . LYS A 1 96 ? -26.599 -2.606 11.872 1.00 96.50 96 LYS A O 1
ATOM 768 N N . ASN A 1 97 ? -26.611 -0.708 13.065 1.00 96.69 97 ASN A N 1
ATOM 769 C CA . ASN A 1 97 ? -28.067 -0.569 13.072 1.00 96.69 97 ASN A CA 1
ATOM 770 C C . ASN A 1 97 ? -28.658 -0.360 11.667 1.00 96.69 97 ASN A C 1
ATOM 772 O O . ASN A 1 97 ? -29.815 -0.702 11.438 1.00 96.69 97 ASN A O 1
ATOM 776 N N . ARG A 1 98 ? -27.889 0.211 10.730 1.00 96.69 98 ARG A N 1
ATOM 777 C CA . ARG A 1 98 ? -28.321 0.408 9.335 1.00 96.69 98 ARG A CA 1
ATOM 778 C C . ARG A 1 98 ? -28.067 -0.818 8.466 1.00 96.69 98 ARG A C 1
ATOM 780 O O . ARG A 1 98 ? -28.875 -1.105 7.591 1.00 96.69 98 ARG A O 1
ATOM 787 N N . ASP A 1 99 ? -26.946 -1.497 8.684 1.00 95.69 99 ASP A N 1
ATOM 788 C CA . ASP A 1 99 ? -26.519 -2.652 7.899 1.00 95.69 99 ASP A CA 1
ATOM 789 C C . ASP A 1 99 ? -25.800 -3.684 8.789 1.00 95.69 99 ASP A C 1
ATOM 791 O O . ASP A 1 99 ? -24.566 -3.683 8.891 1.00 95.69 99 ASP A O 1
ATOM 795 N N . PRO A 1 100 ? -26.561 -4.581 9.446 1.00 93.62 100 PRO A N 1
ATOM 796 C CA . PRO A 1 100 ? -25.992 -5.598 10.324 1.00 93.62 100 PRO A CA 1
ATOM 797 C C . PRO A 1 100 ? -25.062 -6.577 9.598 1.00 93.62 100 PRO A C 1
ATOM 799 O O . PRO A 1 100 ? -24.166 -7.135 10.224 1.00 93.62 100 PRO A O 1
ATOM 802 N N . GLY A 1 101 ? -25.235 -6.772 8.283 1.00 92.81 101 GLY A N 1
ATOM 803 C CA . GLY A 1 101 ? -24.438 -7.714 7.487 1.00 92.81 101 GLY A CA 1
ATOM 804 C C . GLY A 1 101 ? -22.966 -7.316 7.350 1.00 92.81 101 GLY A C 1
ATOM 805 O O . GLY A 1 101 ? -22.120 -8.150 7.019 1.00 92.81 101 GLY A O 1
ATOM 806 N N . ARG A 1 102 ? -22.637 -6.056 7.654 1.00 93.12 102 ARG A N 1
ATOM 807 C CA . ARG A 1 102 ? -21.255 -5.566 7.731 1.00 93.12 102 ARG A CA 1
ATOM 808 C C . ARG A 1 102 ? -20.540 -5.969 9.012 1.00 93.12 102 ARG A C 1
ATOM 810 O O . ARG A 1 102 ? -19.356 -5.684 9.133 1.00 93.12 102 ARG A O 1
ATOM 817 N N . PHE A 1 103 ? -21.217 -6.612 9.956 1.00 96.00 103 PHE A N 1
ATOM 818 C CA . PHE A 1 103 ? -20.630 -6.974 11.237 1.00 96.00 103 PHE A CA 1
ATOM 819 C C . PHE A 1 103 ? -20.496 -8.488 11.376 1.00 96.00 103 PHE A C 1
ATOM 821 O O . PHE A 1 103 ? -21.268 -9.252 10.794 1.00 96.00 103 PHE A O 1
ATOM 828 N N . HIS A 1 104 ? -19.479 -8.931 12.108 1.00 94.19 104 HIS A N 1
ATOM 829 C CA . HIS A 1 104 ? -19.269 -10.341 12.430 1.00 94.19 104 HIS A CA 1
ATOM 830 C C . HIS A 1 104 ? -18.892 -10.525 13.896 1.00 94.19 104 HIS A C 1
ATOM 832 O O . HIS A 1 104 ? -18.372 -9.618 14.533 1.00 94.19 104 HIS A O 1
ATOM 838 N N . GLU A 1 105 ? -19.137 -11.720 14.421 1.00 93.62 105 GLU A N 1
ATOM 839 C CA . GLU A 1 105 ? -18.857 -12.052 15.824 1.00 93.62 105 GLU A CA 1
ATOM 840 C C . GLU A 1 105 ? -17.423 -12.557 16.050 1.00 93.62 105 GLU A C 1
ATOM 842 O O . GLU A 1 105 ? -17.026 -12.777 17.186 1.00 93.62 105 GLU A O 1
ATOM 847 N N . GLU A 1 106 ? -16.632 -12.750 14.988 1.00 91.38 106 GLU A N 1
ATOM 848 C CA . GLU A 1 106 ? -15.214 -13.104 15.133 1.00 91.38 106 GLU A CA 1
ATOM 849 C C . GLU A 1 106 ? -14.436 -11.951 15.777 1.00 91.38 106 GLU A C 1
ATOM 851 O O . GLU A 1 106 ? -14.619 -10.797 15.392 1.00 91.38 106 GLU A O 1
ATOM 856 N N . ASP A 1 107 ? -13.546 -12.274 16.718 1.00 79.56 107 ASP A N 1
ATOM 857 C CA . ASP A 1 107 ? -12.792 -11.285 17.495 1.00 79.56 107 ASP A CA 1
ATOM 858 C C . ASP A 1 107 ? -11.759 -10.498 16.680 1.00 79.56 107 ASP A C 1
ATOM 860 O O . ASP A 1 107 ? -11.334 -9.443 17.136 1.00 79.56 107 ASP A O 1
ATOM 864 N N . ASP A 1 108 ? -11.340 -10.986 15.508 1.00 86.19 108 ASP A N 1
ATOM 865 C CA . ASP A 1 108 ? -10.287 -10.372 14.681 1.00 86.19 108 ASP A CA 1
ATOM 866 C C . ASP A 1 108 ? -9.086 -9.897 15.531 1.00 86.19 108 ASP A C 1
ATOM 868 O O . ASP A 1 108 ? -8.824 -8.705 15.718 1.00 86.19 108 ASP A O 1
ATOM 872 N N . LEU A 1 109 ? -8.380 -10.867 16.124 1.00 84.50 109 LEU A N 1
ATOM 873 C CA . LEU A 1 109 ? -7.239 -10.610 17.010 1.00 84.50 109 LEU A CA 1
ATOM 874 C C . LEU A 1 109 ? -6.162 -9.704 16.379 1.00 84.50 109 LEU A C 1
ATOM 876 O O . LEU A 1 109 ? -5.645 -8.847 17.103 1.00 84.50 109 LEU A O 1
ATOM 880 N N . PRO A 1 110 ? -5.831 -9.822 15.073 1.00 85.56 110 PRO A N 1
ATOM 881 C CA . PRO A 1 110 ? -4.946 -8.865 14.413 1.00 85.56 110 PRO A CA 1
ATOM 882 C C . PRO A 1 110 ? -5.445 -7.420 14.530 1.00 85.56 110 PRO A C 1
ATOM 884 O O . PRO A 1 110 ? -4.687 -6.544 14.947 1.00 85.56 110 PRO A O 1
ATOM 887 N N . LEU A 1 111 ? -6.729 -7.165 14.255 1.00 88.62 111 LEU A N 1
ATOM 888 C CA . LEU A 1 111 ? -7.301 -5.824 14.384 1.00 88.62 111 LEU A CA 1
ATOM 889 C C . LEU A 1 111 ? -7.280 -5.316 15.831 1.00 88.62 111 LEU A C 1
ATOM 891 O O . LEU A 1 111 ? -6.986 -4.141 16.062 1.00 88.62 111 LEU A O 1
ATOM 895 N N . ALA A 1 112 ? -7.531 -6.188 16.811 1.00 90.06 112 ALA A N 1
ATOM 896 C CA . ALA A 1 112 ? -7.406 -5.835 18.225 1.00 90.06 112 ALA A CA 1
ATOM 897 C C . ALA A 1 112 ? -5.971 -5.399 18.586 1.00 90.06 112 ALA A C 1
ATOM 899 O O . ALA A 1 112 ? -5.792 -4.435 19.330 1.00 90.06 112 ALA A O 1
ATOM 900 N N . GLY A 1 113 ? -4.948 -6.049 18.020 1.00 87.75 113 GLY A N 1
ATOM 901 C CA . GLY A 1 113 ? -3.542 -5.656 18.182 1.00 87.75 113 GLY A CA 1
ATOM 902 C C . GLY A 1 113 ? -3.186 -4.324 17.508 1.00 87.75 113 GLY A C 1
ATOM 903 O O . GLY A 1 113 ? -2.360 -3.570 18.023 1.00 87.75 113 GLY A O 1
ATOM 904 N N . THR A 1 114 ? -3.846 -3.994 16.396 1.00 90.00 114 THR A N 1
ATOM 905 C CA . THR A 1 114 ? -3.570 -2.787 15.595 1.00 90.00 114 THR A CA 1
ATOM 906 C C . THR A 1 114 ? -4.426 -1.572 15.984 1.00 90.00 114 THR A C 1
ATOM 908 O O . THR A 1 114 ? -4.161 -0.450 15.540 1.00 90.00 114 THR A O 1
ATOM 911 N N . ILE A 1 115 ? -5.417 -1.732 16.867 1.00 92.44 115 ILE A N 1
ATOM 912 C CA . ILE A 1 115 ? -6.338 -0.642 17.226 1.00 92.44 115 ILE A CA 1
ATOM 913 C C . ILE A 1 115 ? -5.633 0.552 17.882 1.00 92.44 115 ILE A C 1
ATOM 915 O O . ILE A 1 115 ? -5.970 1.703 17.603 1.00 92.44 115 ILE A O 1
ATOM 919 N N . LEU A 1 116 ? -4.625 0.302 18.723 1.00 92.31 116 LEU A N 1
ATOM 920 C CA . LEU A 1 116 ? -3.861 1.362 19.379 1.00 92.31 116 LEU A CA 1
ATOM 921 C C . LEU A 1 116 ? -3.063 2.195 18.356 1.00 92.31 116 LEU A C 1
ATOM 923 O O . LEU A 1 116 ? -3.247 3.414 18.360 1.00 92.31 116 LEU A O 1
ATOM 927 N N . PRO A 1 117 ? -2.251 1.596 17.461 1.00 91.94 117 PRO A N 1
ATOM 928 C CA . PRO A 1 117 ? -1.617 2.319 16.358 1.00 91.94 117 PRO A CA 1
ATOM 929 C C . PRO A 1 117 ? -2.596 3.152 15.522 1.00 91.94 117 PRO A C 1
ATOM 931 O O . PRO A 1 117 ? -2.327 4.323 15.261 1.00 91.94 117 PRO A O 1
ATOM 934 N N . ILE A 1 118 ? -3.771 2.608 15.176 1.00 92.00 118 ILE A N 1
ATOM 935 C CA . ILE A 1 118 ? -4.802 3.349 14.426 1.00 92.00 118 ILE A CA 1
ATOM 936 C C . ILE A 1 118 ? -5.244 4.600 15.199 1.00 92.00 118 ILE A C 1
ATOM 938 O O . ILE A 1 118 ? -5.239 5.710 14.659 1.00 92.00 118 ILE A O 1
ATOM 942 N N . LEU A 1 119 ? -5.595 4.449 16.479 1.00 93.88 119 LEU A N 1
ATOM 943 C CA . LEU A 1 119 ? -6.049 5.566 17.310 1.00 93.88 119 LEU A CA 1
ATOM 944 C C . LEU A 1 119 ? -4.934 6.592 17.563 1.00 93.88 119 LEU A C 1
ATOM 946 O O . LEU A 1 119 ? -5.212 7.792 17.600 1.00 93.88 119 LEU A O 1
ATOM 950 N N . GLN A 1 120 ? -3.679 6.154 17.683 1.00 92.12 120 GLN A N 1
ATOM 951 C CA . GLN A 1 120 ? -2.505 7.025 17.776 1.00 92.12 120 GLN A CA 1
ATOM 952 C C . GLN A 1 120 ? -2.329 7.879 16.520 1.00 92.12 120 GLN A C 1
ATOM 954 O O . GLN A 1 120 ? -2.159 9.098 16.633 1.00 92.12 120 GLN A O 1
ATOM 959 N N . THR A 1 121 ? -2.426 7.264 15.338 1.00 89.44 121 THR A N 1
ATOM 960 C CA . THR A 1 121 ? -2.392 7.960 14.048 1.00 89.44 121 THR A CA 1
ATOM 961 C C . THR A 1 121 ? -3.511 8.997 13.977 1.00 89.44 121 THR A C 1
ATOM 963 O O . THR A 1 121 ? -3.234 10.173 13.747 1.00 89.44 121 THR A O 1
ATOM 966 N N . CYS A 1 122 ? -4.758 8.620 14.280 1.00 89.75 122 CYS A N 1
ATOM 967 C CA . CYS A 1 122 ? -5.887 9.557 14.296 1.00 89.75 122 CYS A CA 1
ATOM 968 C C . CYS A 1 122 ? -5.673 10.722 15.275 1.00 89.75 122 CYS A C 1
ATOM 970 O O . CYS A 1 122 ? -5.879 11.885 14.918 1.00 89.75 122 CYS A O 1
ATOM 972 N N . HIS A 1 123 ? -5.227 10.430 16.499 1.00 90.12 123 HIS A N 1
ATOM 973 C CA . HIS A 1 123 ? -4.982 11.437 17.527 1.00 90.12 123 HIS A CA 1
ATOM 974 C C . HIS A 1 123 ? -3.911 12.445 17.101 1.00 90.12 123 HIS A C 1
ATOM 976 O O . HIS A 1 123 ? -4.109 13.655 17.232 1.00 90.12 123 HIS A O 1
ATOM 982 N N . ARG A 1 124 ? -2.795 11.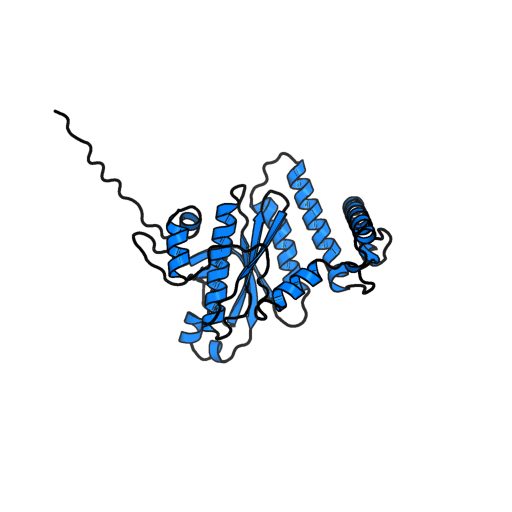960 16.546 1.00 87.75 124 ARG A N 1
ATOM 983 C CA . ARG A 1 124 ? -1.707 12.807 16.051 1.00 87.75 124 ARG A CA 1
ATOM 984 C C . ARG A 1 124 ? -2.184 13.710 14.921 1.00 87.75 124 ARG A C 1
ATOM 986 O O . ARG A 1 124 ? -1.988 14.921 14.992 1.00 87.75 124 ARG A O 1
ATOM 993 N N . THR A 1 125 ? -2.879 13.146 13.938 1.00 84.50 125 THR A N 1
ATOM 994 C CA . THR A 1 125 ? -3.460 13.891 12.816 1.00 84.50 125 THR A CA 1
ATOM 995 C C . THR A 1 125 ? -4.433 14.972 13.314 1.00 84.50 125 THR A C 1
ATOM 997 O O . THR A 1 125 ? -4.408 16.109 12.840 1.00 84.50 125 THR A O 1
ATOM 1000 N N . MET A 1 126 ? -5.233 14.685 14.346 1.00 85.75 126 MET A N 1
ATOM 1001 C CA . MET A 1 126 ? -6.105 15.684 14.975 1.00 85.75 126 MET A CA 1
ATOM 1002 C C . MET A 1 126 ? -5.346 16.795 15.706 1.00 85.75 126 MET A C 1
ATOM 1004 O O . MET A 1 126 ? -5.740 17.958 15.606 1.00 85.75 126 MET A O 1
ATOM 1008 N N . ILE A 1 127 ? -4.281 16.472 16.445 1.00 86.69 127 ILE A N 1
ATOM 1009 C CA . ILE A 1 127 ? -3.448 17.480 17.120 1.00 86.69 127 ILE A CA 1
ATOM 1010 C C . ILE A 1 127 ? -2.827 18.422 16.090 1.00 86.69 127 ILE A C 1
ATOM 1012 O O . ILE A 1 127 ? -2.947 19.640 16.233 1.00 86.69 127 ILE A O 1
ATOM 1016 N N . LEU A 1 128 ? -2.229 17.867 15.034 1.00 83.06 128 LEU A N 1
ATOM 1017 C CA . LEU A 1 128 ? -1.617 18.640 13.953 1.00 83.06 128 LEU A CA 1
ATOM 1018 C C . LEU A 1 128 ? -2.641 19.558 13.274 1.00 83.06 128 LEU A C 1
ATOM 1020 O O . LEU A 1 128 ? -2.364 20.731 13.041 1.00 83.06 128 LEU A O 1
ATOM 1024 N N . GLY A 1 129 ? -3.862 19.064 13.051 1.00 79.56 129 GLY A N 1
ATOM 1025 C CA . GLY A 1 129 ? -4.956 19.862 12.500 1.00 79.56 129 GLY A CA 1
ATOM 1026 C C . GLY A 1 129 ? -5.428 21.006 13.406 1.00 79.56 129 GLY A C 1
ATOM 1027 O O . GLY A 1 129 ? -5.822 22.064 12.914 1.00 79.56 129 GLY A O 1
ATOM 1028 N N . ARG A 1 130 ? -5.387 20.823 14.733 1.00 82.19 130 ARG A N 1
ATOM 1029 C CA . ARG A 1 130 ? -5.838 21.823 15.720 1.00 82.19 130 ARG A CA 1
ATOM 1030 C C . ARG A 1 130 ? -4.810 22.910 15.996 1.00 82.19 130 ARG A C 1
ATOM 1032 O O . ARG A 1 130 ? -5.196 24.032 16.314 1.00 82.19 130 ARG A O 1
ATOM 1039 N N . GLN A 1 131 ? -3.521 22.594 15.904 1.00 73.88 131 GLN A N 1
ATOM 1040 C CA . GLN A 1 131 ? -2.464 23.474 16.401 1.00 73.88 131 GLN A CA 1
ATOM 1041 C C . GLN A 1 131 ? -2.289 24.785 15.615 1.00 73.88 131 GLN A C 1
ATOM 1043 O O . GLN A 1 131 ? -1.478 25.602 16.038 1.00 73.88 131 GLN A O 1
ATOM 1048 N N . ARG A 1 132 ? -3.015 25.036 14.508 1.00 61.84 132 ARG A N 1
ATOM 1049 C CA . ARG A 1 132 ? -2.824 26.180 13.573 1.00 61.84 132 ARG A CA 1
ATOM 1050 C C . ARG A 1 132 ? -1.383 26.374 13.073 1.00 61.84 132 ARG A C 1
ATOM 1052 O O . ARG A 1 132 ? -1.135 27.253 12.255 1.00 61.84 132 ARG A O 1
ATOM 1059 N N . MET A 1 133 ? -0.443 25.565 13.541 1.00 60.06 133 MET A N 1
ATOM 1060 C CA . MET A 1 133 ? 0.854 25.374 12.942 1.00 60.06 133 MET A CA 1
ATOM 1061 C C . MET A 1 133 ? 0.573 24.702 11.614 1.00 60.06 133 MET A C 1
ATOM 1063 O O . MET A 1 133 ? -0.093 23.676 11.606 1.00 60.06 133 MET A O 1
ATOM 1067 N N . ASN A 1 134 ? 0.995 25.314 10.512 1.00 68.12 134 ASN A N 1
ATOM 1068 C CA . ASN A 1 134 ? 1.004 24.668 9.206 1.00 68.12 134 ASN A CA 1
ATOM 1069 C C . ASN A 1 134 ? 2.018 23.527 9.310 1.00 68.12 134 ASN A C 1
ATOM 1071 O O . ASN A 1 134 ? 3.218 23.810 9.242 1.00 68.12 134 ASN A O 1
ATOM 1075 N N . PRO A 1 135 ? 1.597 22.279 9.585 1.00 69.56 135 PRO A N 1
ATOM 1076 C CA . PRO A 1 135 ? 2.555 21.223 9.830 1.00 69.56 135 PRO A CA 1
ATOM 1077 C C . PRO A 1 135 ? 3.258 20.969 8.508 1.00 69.56 135 PRO A C 1
ATOM 1079 O O . PRO A 1 135 ? 2.613 20.962 7.456 1.00 69.56 135 PRO A O 1
ATOM 1082 N N . THR A 1 136 ? 4.573 20.788 8.562 1.00 75.38 136 THR A N 1
ATOM 1083 C CA . THR A 1 136 ? 5.314 20.334 7.391 1.00 75.38 136 THR A CA 1
ATOM 1084 C C . THR A 1 136 ? 4.771 18.976 6.951 1.00 75.38 136 THR A C 1
ATOM 1086 O O . THR A 1 136 ? 4.190 18.244 7.755 1.00 75.38 136 THR A O 1
ATOM 1089 N N . GLU A 1 137 ? 4.967 18.641 5.680 1.00 75.94 137 GLU A N 1
ATOM 1090 C CA . GLU A 1 137 ? 4.616 17.341 5.095 1.00 75.94 137 GLU A CA 1
ATOM 1091 C C . GLU A 1 137 ? 5.047 16.178 6.004 1.00 75.94 137 GLU A C 1
ATOM 1093 O O . GLU A 1 137 ? 4.207 15.405 6.456 1.00 75.94 137 GLU A O 1
ATOM 1098 N N . ILE A 1 138 ? 6.309 16.200 6.449 1.00 79.19 138 ILE A N 1
ATOM 1099 C CA . ILE A 1 138 ? 6.910 15.248 7.398 1.00 79.19 138 ILE A CA 1
ATOM 1100 C C . ILE A 1 138 ? 6.046 15.030 8.651 1.00 79.19 138 ILE A C 1
ATOM 1102 O O . ILE A 1 138 ? 5.935 13.913 9.153 1.00 79.19 138 ILE A O 1
ATOM 1106 N N . GLY A 1 139 ? 5.415 16.080 9.183 1.00 78.31 139 GLY A N 1
ATOM 1107 C CA . GLY A 1 139 ? 4.564 15.969 10.367 1.00 78.31 139 GLY A CA 1
ATOM 1108 C C . GLY A 1 139 ? 3.382 15.019 10.159 1.00 78.31 139 GLY A C 1
ATOM 1109 O O . GLY A 1 139 ? 3.049 14.257 11.075 1.00 78.31 139 GLY A O 1
ATOM 1110 N N . TRP A 1 140 ? 2.793 15.052 8.961 1.00 77.12 140 TRP A N 1
ATOM 1111 C CA . TRP A 1 140 ? 1.696 14.184 8.541 1.00 77.12 140 TRP A CA 1
ATOM 1112 C C . TRP A 1 140 ? 2.190 12.788 8.156 1.00 77.12 140 TRP A C 1
ATOM 1114 O O . TRP A 1 140 ? 1.587 11.809 8.604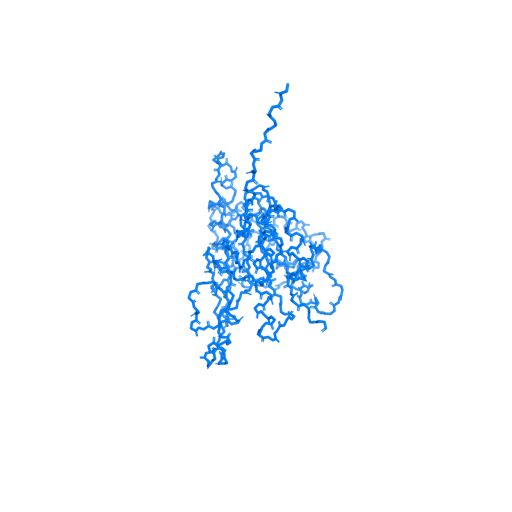 1.00 77.12 140 TRP A O 1
ATOM 1124 N N . CYS A 1 141 ? 3.309 12.698 7.426 1.00 81.81 141 CYS A N 1
ATOM 1125 C CA . CYS A 1 141 ? 3.890 11.427 6.978 1.00 81.81 141 CYS A CA 1
ATOM 1126 C C . CYS A 1 141 ? 4.145 10.483 8.152 1.00 81.81 141 CYS A C 1
ATOM 1128 O O . CYS A 1 141 ? 3.677 9.350 8.131 1.00 81.81 141 CYS A O 1
ATOM 1130 N N . VAL A 1 142 ? 4.732 10.980 9.251 1.00 85.19 142 VAL A N 1
ATOM 1131 C CA . VAL A 1 142 ? 5.103 10.145 10.411 1.00 85.19 142 VAL A CA 1
ATOM 1132 C C . VAL A 1 142 ? 3.927 9.331 10.968 1.00 85.19 142 VAL A C 1
ATOM 1134 O O . VAL A 1 142 ? 4.119 8.223 11.468 1.00 85.19 142 VAL A O 1
ATOM 1137 N N . ALA A 1 143 ? 2.704 9.866 10.921 1.00 84.56 143 ALA A N 1
ATOM 1138 C CA . ALA A 1 143 ? 1.535 9.161 11.440 1.00 84.56 143 ALA A CA 1
ATOM 1139 C C . ALA A 1 143 ? 1.121 7.980 10.542 1.00 84.56 143 ALA A C 1
ATOM 1141 O O . ALA A 1 143 ? 0.678 6.949 11.051 1.00 84.56 143 ALA A O 1
ATOM 1142 N N . ILE A 1 144 ? 1.257 8.132 9.223 1.00 85.31 144 ILE A N 1
ATOM 1143 C CA . ILE A 1 144 ? 0.924 7.099 8.237 1.00 85.31 144 ILE A CA 1
ATOM 1144 C C . ILE A 1 144 ? 2.088 6.109 8.099 1.00 85.31 144 ILE A C 1
ATOM 1146 O O . ILE A 1 144 ? 1.851 4.905 8.115 1.00 85.31 144 ILE A O 1
ATOM 1150 N N . ASP A 1 145 ? 3.330 6.592 8.081 1.00 89.75 145 ASP A N 1
ATOM 1151 C CA . ASP A 1 145 ? 4.548 5.775 8.107 1.00 89.75 145 ASP A CA 1
ATOM 1152 C C . ASP A 1 145 ? 4.552 4.814 9.294 1.00 89.75 145 ASP A C 1
ATOM 1154 O O . ASP A 1 145 ? 4.828 3.629 9.134 1.00 89.75 145 ASP A O 1
ATOM 1158 N N . GLY A 1 146 ? 4.183 5.300 10.486 1.00 89.19 146 GLY A N 1
ATOM 1159 C CA . GLY A 1 146 ? 4.073 4.458 11.676 1.00 89.19 146 GLY A CA 1
ATOM 1160 C C . GLY A 1 146 ? 3.036 3.341 11.524 1.00 89.19 146 GLY A C 1
ATOM 1161 O O . GLY A 1 146 ? 3.280 2.217 11.957 1.00 89.19 146 GLY A O 1
ATOM 1162 N N . LEU A 1 147 ? 1.907 3.617 10.862 1.00 88.50 147 LEU A N 1
ATOM 1163 C CA . LEU A 1 147 ? 0.891 2.601 10.582 1.00 88.50 147 LEU A CA 1
ATOM 1164 C C . LEU A 1 147 ? 1.401 1.567 9.566 1.00 88.50 147 LEU A C 1
ATOM 1166 O O . LEU A 1 147 ? 1.222 0.370 9.772 1.00 88.50 147 LEU A O 1
ATOM 1170 N N . LEU A 1 148 ? 2.066 2.006 8.496 1.00 90.31 148 LEU A N 1
ATOM 1171 C CA . LEU A 1 148 ? 2.623 1.126 7.460 1.00 90.31 148 LEU A CA 1
ATOM 1172 C C . LEU A 1 148 ? 3.767 0.253 7.983 1.00 90.31 148 LEU A C 1
ATOM 1174 O O . LEU A 1 148 ? 3.857 -0.927 7.635 1.00 90.31 148 LEU A O 1
ATOM 1178 N N . LEU A 1 149 ? 4.609 0.812 8.851 1.00 90.69 149 LEU A N 1
ATOM 1179 C CA . LEU A 1 149 ? 5.649 0.070 9.550 1.00 90.69 149 LEU A CA 1
ATOM 1180 C C . LEU A 1 149 ? 5.031 -1.011 10.441 1.00 90.69 149 LEU A C 1
ATOM 1182 O O . LEU A 1 149 ? 5.438 -2.166 10.362 1.00 90.69 149 LEU A O 1
ATOM 1186 N N . HIS A 1 150 ? 3.988 -0.670 11.202 1.00 89.25 150 HIS A N 1
ATOM 1187 C CA . HIS A 1 150 ? 3.282 -1.634 12.043 1.00 89.25 150 HIS A CA 1
ATOM 1188 C C . HIS A 1 150 ? 2.681 -2.792 11.228 1.00 89.25 150 HIS A C 1
ATOM 1190 O O . HIS A 1 150 ? 2.793 -3.947 11.630 1.00 89.25 150 HIS A O 1
ATOM 1196 N N . ILE A 1 151 ? 2.111 -2.519 10.045 1.00 87.12 151 ILE A N 1
ATOM 1197 C CA . ILE A 1 151 ? 1.609 -3.573 9.140 1.00 87.12 151 ILE A CA 1
ATOM 1198 C C . ILE A 1 151 ? 2.727 -4.557 8.756 1.00 87.12 151 ILE A C 1
ATOM 1200 O O . ILE A 1 151 ? 2.477 -5.758 8.655 1.00 87.12 151 ILE A O 1
ATOM 1204 N N . CYS A 1 152 ? 3.959 -4.075 8.563 1.00 88.56 152 CYS A N 1
ATOM 1205 C CA . CYS A 1 152 ? 5.100 -4.934 8.243 1.00 88.56 152 CYS A CA 1
ATOM 1206 C C . CYS A 1 152 ? 5.541 -5.822 9.421 1.00 88.56 152 CYS A C 1
ATOM 1208 O O . CYS A 1 152 ? 6.104 -6.888 9.187 1.00 88.56 152 CYS A O 1
ATOM 1210 N N . GLU A 1 153 ? 5.289 -5.409 10.665 1.00 85.31 153 GLU A N 1
ATOM 1211 C CA . GLU A 1 153 ? 5.745 -6.106 11.879 1.00 85.31 153 GLU A CA 1
ATOM 1212 C C . GLU A 1 153 ? 4.760 -7.171 12.388 1.00 85.31 153 GLU A C 1
ATOM 1214 O O . GLU A 1 153 ? 5.167 -8.105 13.077 1.00 85.31 153 GLU A O 1
ATOM 1219 N N . VAL A 1 154 ? 3.470 -7.048 12.062 1.00 74.06 154 VAL A N 1
ATOM 1220 C CA . VAL A 1 154 ? 2.397 -7.900 12.618 1.00 74.06 154 VAL A CA 1
ATOM 1221 C C . VAL A 1 154 ? 2.163 -9.192 11.813 1.00 74.06 154 VAL A C 1
ATOM 1223 O O . VAL A 1 154 ? 1.484 -10.102 12.283 1.00 74.06 154 VAL A O 1
ATOM 1226 N N . GLY A 1 155 ? 2.724 -9.317 10.607 1.00 63.94 155 GLY A N 1
ATOM 1227 C CA . GLY A 1 155 ? 2.476 -10.457 9.718 1.00 63.94 155 GLY A CA 1
ATOM 1228 C C . GLY A 1 155 ? 3.327 -11.700 10.008 1.00 63.94 155 GLY A C 1
ATOM 1229 O O . GLY A 1 155 ? 4.555 -11.640 10.014 1.00 63.94 155 GLY A O 1
ATOM 1230 N N . GLU A 1 156 ? 2.689 -12.867 10.133 1.00 57.38 156 GLU A N 1
ATOM 1231 C CA . GLU A 1 156 ? 3.379 -14.161 10.061 1.00 57.38 156 GLU A CA 1
ATOM 1232 C C . GLU A 1 156 ? 3.630 -14.550 8.588 1.00 57.38 156 GLU A C 1
ATOM 1234 O O . GLU A 1 156 ? 2.703 -14.627 7.782 1.00 57.38 156 GLU A O 1
ATOM 1239 N N . GLY A 1 157 ? 4.886 -14.825 8.215 1.00 61.94 157 GLY A N 1
ATOM 1240 C CA . GLY A 1 157 ? 5.225 -15.567 6.989 1.00 61.94 157 GLY A CA 1
ATOM 1241 C C . GLY A 1 157 ? 6.123 -14.846 5.981 1.00 61.94 157 GLY A C 1
ATOM 1242 O O . GLY A 1 157 ? 7.164 -15.388 5.613 1.00 61.94 157 GLY A O 1
ATOM 1243 N N . ALA A 1 158 ? 5.763 -13.644 5.528 1.00 61.41 158 ALA A N 1
ATOM 1244 C CA . ALA A 1 158 ? 6.607 -12.861 4.621 1.00 61.41 158 ALA A CA 1
ATOM 1245 C C . ALA A 1 158 ? 7.343 -11.774 5.405 1.00 61.41 158 ALA A C 1
ATOM 1247 O O . ALA A 1 158 ? 6.710 -10.997 6.115 1.00 61.41 158 ALA A O 1
ATOM 1248 N N . VAL A 1 159 ? 8.668 -11.691 5.245 1.00 83.06 159 VAL A N 1
ATOM 1249 C CA . VAL A 1 159 ? 9.445 -10.561 5.771 1.00 83.06 159 VAL A CA 1
ATOM 1250 C C . VAL A 1 159 ? 9.110 -9.349 4.907 1.00 83.06 159 VAL A C 1
ATOM 1252 O O . VAL A 1 159 ? 9.720 -9.115 3.860 1.00 83.06 159 VAL A O 1
ATOM 1255 N N . MET A 1 160 ? 8.061 -8.643 5.316 1.00 91.31 160 MET A N 1
ATOM 1256 C CA . MET A 1 160 ? 7.703 -7.341 4.787 1.00 91.31 160 MET A CA 1
ATOM 1257 C C . MET A 1 160 ? 8.574 -6.294 5.475 1.00 91.31 160 MET A C 1
ATOM 1259 O O . MET A 1 160 ? 8.814 -6.365 6.678 1.00 91.31 160 MET A O 1
ATOM 1263 N N . SER A 1 161 ? 9.050 -5.315 4.721 1.00 93.44 161 SER A N 1
ATOM 1264 C CA . SER A 1 161 ? 9.758 -4.163 5.271 1.00 93.44 161 SER A CA 1
ATOM 1265 C C . SER A 1 161 ? 9.186 -2.883 4.694 1.00 93.44 161 SER A C 1
ATOM 1267 O O . SER A 1 161 ? 8.883 -2.824 3.502 1.00 93.44 161 SER A O 1
ATOM 1269 N N . TYR A 1 162 ? 9.096 -1.853 5.525 1.00 94.88 162 TYR A N 1
ATOM 1270 C CA . TYR A 1 162 ? 8.775 -0.503 5.089 1.00 94.88 162 TYR A CA 1
ATOM 1271 C C . TYR A 1 162 ? 10.060 0.315 4.965 1.00 94.88 162 TYR A C 1
ATOM 1273 O O . TYR A 1 162 ? 10.951 0.218 5.812 1.00 94.88 162 TYR A O 1
ATOM 1281 N N . SER A 1 163 ? 10.192 1.092 3.898 1.00 93.81 163 SER A N 1
ATOM 1282 C CA . SER A 1 163 ? 11.339 1.973 3.679 1.00 93.81 163 SER A CA 1
ATOM 1283 C C . SER A 1 163 ? 10.864 3.295 3.104 1.00 93.81 163 SER A C 1
ATOM 1285 O O . SER A 1 163 ? 10.074 3.307 2.163 1.00 93.81 163 SER A O 1
ATOM 1287 N N . THR A 1 164 ? 11.340 4.393 3.679 1.00 93.56 164 THR A N 1
ATOM 1288 C CA . THR A 1 164 ? 11.029 5.748 3.219 1.00 93.56 164 THR A CA 1
ATOM 1289 C C . THR A 1 164 ? 12.015 6.193 2.143 1.00 93.56 164 THR A C 1
ATOM 1291 O O . THR A 1 164 ? 13.123 5.654 2.075 1.00 93.56 164 THR A O 1
ATOM 1294 N N . GLU A 1 165 ? 11.620 7.167 1.322 1.00 92.19 165 GLU A N 1
ATOM 1295 C CA . GLU A 1 165 ? 12.467 7.813 0.304 1.00 92.19 165 GLU A CA 1
ATOM 1296 C C . GLU A 1 165 ? 13.199 6.801 -0.599 1.00 92.19 165 GLU A C 1
ATOM 1298 O O . GLU A 1 165 ? 14.429 6.700 -0.610 1.00 92.19 165 GLU A O 1
ATOM 1303 N N . GLN A 1 166 ? 12.434 5.989 -1.329 1.00 95.12 166 GLN A N 1
ATOM 1304 C CA . GLN A 1 166 ? 12.986 4.960 -2.211 1.00 95.12 166 GLN A CA 1
ATOM 1305 C C . GLN A 1 166 ? 12.915 5.377 -3.674 1.00 95.12 166 GLN A C 1
ATOM 1307 O O . GLN A 1 166 ? 11.849 5.695 -4.196 1.00 95.12 166 GLN A O 1
ATOM 1312 N N . ASP A 1 167 ? 14.055 5.293 -4.355 1.00 96.19 167 ASP A N 1
ATOM 1313 C CA . ASP A 1 167 ? 14.145 5.547 -5.787 1.00 96.19 167 ASP A CA 1
ATOM 1314 C C . ASP A 1 167 ? 13.787 4.280 -6.585 1.00 96.19 167 ASP A C 1
ATOM 1316 O O . ASP A 1 167 ? 14.444 3.237 -6.471 1.00 96.19 167 ASP A O 1
ATOM 1320 N N . LEU A 1 168 ? 12.716 4.367 -7.374 1.00 97.31 168 LEU A N 1
ATOM 1321 C CA . LEU A 1 168 ? 12.097 3.276 -8.119 1.00 97.31 168 LEU A CA 1
ATOM 1322 C C . LEU A 1 168 ? 12.302 3.443 -9.627 1.00 97.31 168 LEU A C 1
ATOM 1324 O O . LEU A 1 168 ? 11.932 4.456 -10.214 1.00 97.31 168 LEU A O 1
ATOM 1328 N N . LYS A 1 169 ? 12.797 2.398 -10.291 1.00 96.62 169 LYS A N 1
ATOM 1329 C CA . LYS A 1 169 ? 12.983 2.332 -11.744 1.00 96.62 169 LYS A CA 1
ATOM 1330 C C . LYS A 1 169 ? 11.651 2.367 -12.473 1.00 96.62 169 LYS A C 1
ATOM 1332 O O . LYS A 1 169 ? 10.747 1.589 -12.173 1.00 96.62 169 LYS A O 1
ATOM 1337 N N . LEU A 1 170 ? 11.568 3.175 -13.516 1.00 95.81 170 LEU A N 1
ATOM 1338 C CA . LEU A 1 170 ? 10.430 3.216 -14.422 1.00 95.81 170 LEU A CA 1
ATOM 1339 C C . LEU A 1 170 ? 10.762 2.532 -15.750 1.00 95.81 170 LEU A C 1
ATOM 1341 O O . LEU A 1 170 ? 11.923 2.505 -16.168 1.00 95.81 170 LEU A O 1
ATOM 1345 N N . PRO A 1 171 ? 9.752 1.991 -16.453 1.00 92.25 171 PRO A N 1
ATOM 1346 C CA . PRO A 1 171 ? 9.939 1.519 -17.815 1.00 92.25 171 PRO A CA 1
ATOM 1347 C C . PRO A 1 171 ? 10.460 2.651 -18.704 1.00 92.25 171 PRO A C 1
ATOM 1349 O O . PRO A 1 171 ? 9.971 3.779 -18.644 1.00 92.25 171 PRO A O 1
ATOM 1352 N N . GLN A 1 172 ? 11.426 2.338 -19.564 1.00 89.88 172 GLN A N 1
ATOM 1353 C CA . GLN A 1 172 ? 11.993 3.322 -20.477 1.00 89.88 172 GLN A CA 1
ATOM 1354 C C . GLN A 1 172 ? 10.937 3.778 -21.495 1.00 89.88 172 GLN A C 1
ATOM 1356 O O . GLN A 1 172 ? 10.494 3.000 -22.341 1.00 89.88 172 GLN A O 1
ATOM 1361 N N . ALA A 1 173 ? 10.548 5.050 -21.420 1.00 88.25 173 ALA A N 1
ATOM 1362 C CA . ALA A 1 173 ? 9.542 5.658 -22.287 1.00 88.25 173 ALA A CA 1
ATOM 1363 C C . ALA A 1 173 ? 9.976 7.072 -22.690 1.00 88.25 173 ALA A C 1
ATOM 1365 O O . ALA A 1 173 ? 9.499 8.070 -22.152 1.00 88.25 173 ALA A O 1
ATOM 1366 N N . ARG A 1 174 ? 10.912 7.151 -23.642 1.00 85.44 174 ARG A N 1
ATOM 1367 C CA . ARG A 1 174 ? 11.447 8.424 -24.137 1.00 85.44 174 ARG A CA 1
ATOM 1368 C C . ARG A 1 174 ? 10.574 8.990 -25.253 1.00 85.44 174 ARG A C 1
ATOM 1370 O O . ARG A 1 174 ? 10.296 8.304 -26.235 1.00 85.44 174 ARG A O 1
ATOM 1377 N N . PHE A 1 175 ? 10.197 10.258 -25.135 1.00 85.75 175 PHE A N 1
ATOM 1378 C CA . PHE A 1 175 ? 9.455 10.978 -26.172 1.00 85.75 175 PHE A CA 1
ATOM 1379 C C . PHE A 1 175 ? 9.703 12.478 -26.074 1.00 85.75 175 PHE A C 1
ATOM 1381 O O . PHE A 1 175 ? 9.751 13.038 -24.982 1.00 85.75 175 PHE A O 1
ATOM 1388 N N . GLY A 1 176 ? 9.850 13.144 -27.222 1.00 85.56 176 GLY A N 1
ATOM 1389 C CA . GLY A 1 176 ? 10.137 14.578 -27.264 1.00 85.56 176 GLY A CA 1
ATOM 1390 C C . GLY A 1 176 ? 11.310 14.946 -26.349 1.00 85.56 176 GLY A C 1
ATOM 1391 O O . GLY A 1 176 ? 12.437 14.502 -26.564 1.00 85.56 176 GLY A O 1
ATOM 1392 N N . ARG A 1 177 ? 11.017 15.739 -25.313 1.00 83.31 177 ARG A N 1
ATOM 1393 C CA . ARG A 1 177 ? 11.974 16.197 -24.292 1.00 83.31 177 ARG A CA 1
ATOM 1394 C C . ARG A 1 177 ? 11.803 15.494 -22.937 1.00 83.31 177 ARG A C 1
ATOM 1396 O O . ARG A 1 177 ? 12.275 16.008 -21.931 1.00 83.31 177 ARG A O 1
ATOM 1403 N N . CYS A 1 178 ? 11.111 14.362 -22.893 1.00 87.19 178 CYS A N 1
ATOM 1404 C CA . CYS A 1 178 ? 10.898 13.570 -21.688 1.00 87.19 178 CYS A CA 1
ATOM 1405 C C . CYS A 1 178 ? 11.799 12.329 -21.702 1.00 87.19 178 CYS A C 1
ATOM 1407 O O . CYS A 1 178 ? 11.730 11.524 -22.635 1.00 87.19 178 CYS A O 1
ATOM 1409 N N . ASP A 1 179 ? 12.627 12.185 -20.666 1.00 90.12 179 ASP A N 1
ATOM 1410 C CA . ASP A 1 179 ? 13.498 11.028 -20.421 1.00 90.12 179 ASP A CA 1
ATOM 1411 C C . ASP A 1 179 ? 13.499 10.682 -18.925 1.00 90.12 179 ASP A C 1
ATOM 1413 O O . ASP A 1 179 ? 14.498 10.799 -18.218 1.00 90.12 179 ASP A O 1
ATOM 1417 N N . VAL A 1 180 ? 12.313 10.341 -18.423 1.00 92.19 180 VAL A N 1
ATOM 1418 C CA . VAL A 1 180 ? 12.103 9.952 -17.029 1.00 92.19 180 VAL A CA 1
ATOM 1419 C C . VAL A 1 180 ? 12.275 8.441 -16.907 1.00 92.19 180 VAL A C 1
ATOM 1421 O O . VAL A 1 180 ? 11.528 7.670 -17.510 1.00 92.19 180 VAL A O 1
ATOM 1424 N N . THR A 1 181 ? 13.266 8.023 -16.122 1.00 93.75 181 THR A N 1
ATOM 1425 C CA . THR A 1 181 ? 13.664 6.613 -15.960 1.00 93.75 181 THR A CA 1
ATOM 1426 C C . THR A 1 181 ? 13.496 6.090 -14.539 1.00 93.75 181 THR A C 1
ATOM 1428 O O . THR A 1 181 ? 13.644 4.892 -14.313 1.00 93.75 181 THR A O 1
ATOM 1431 N N . HIS A 1 182 ? 13.174 6.962 -13.588 1.00 95.50 182 HIS A N 1
ATOM 1432 C CA . HIS A 1 182 ? 12.992 6.620 -12.184 1.00 95.50 182 HIS A CA 1
ATOM 1433 C C . HIS A 1 182 ? 12.071 7.628 -11.485 1.00 95.50 182 HIS A C 1
ATOM 1435 O O . HIS A 1 182 ? 11.840 8.718 -12.013 1.00 95.50 182 HIS A O 1
ATOM 1441 N N . THR A 1 183 ? 11.528 7.257 -10.327 1.00 95.38 183 THR A N 1
ATOM 1442 C CA . THR A 1 183 ? 10.716 8.111 -9.453 1.00 95.38 183 THR A CA 1
ATOM 1443 C C . THR A 1 183 ? 11.092 7.885 -7.999 1.00 95.38 183 THR A C 1
ATOM 1445 O O . THR A 1 183 ? 11.272 6.746 -7.583 1.00 95.38 183 THR A O 1
ATOM 1448 N N . MET A 1 184 ? 11.154 8.962 -7.220 1.00 95.38 184 MET A N 1
ATOM 1449 C CA . MET A 1 184 ? 11.272 8.868 -5.768 1.00 95.38 184 MET A CA 1
ATOM 1450 C C . MET A 1 184 ? 9.882 8.639 -5.183 1.00 95.38 184 MET A C 1
ATOM 1452 O O . MET A 1 184 ? 8.973 9.390 -5.530 1.00 95.38 184 MET A O 1
ATOM 1456 N N . ALA A 1 185 ? 9.741 7.622 -4.338 1.00 94.69 185 ALA A N 1
ATOM 1457 C CA . ALA A 1 185 ? 8.548 7.379 -3.541 1.00 94.69 185 ALA A CA 1
ATOM 1458 C C . ALA A 1 185 ? 8.810 7.713 -2.074 1.00 94.69 185 ALA A C 1
ATOM 1460 O O . ALA A 1 185 ? 9.852 7.328 -1.533 1.00 94.69 185 ALA A O 1
ATOM 1461 N N . ASP A 1 186 ? 7.853 8.361 -1.414 1.00 92.88 186 ASP A N 1
ATOM 1462 C CA . ASP A 1 186 ? 8.004 8.741 -0.005 1.00 92.88 186 ASP A CA 1
ATOM 1463 C C . ASP A 1 186 ? 8.040 7.520 0.913 1.00 92.88 186 ASP A C 1
ATOM 1465 O O . ASP A 1 186 ? 8.770 7.504 1.905 1.00 92.88 186 ASP A O 1
ATOM 1469 N N . GLY A 1 187 ? 7.300 6.471 0.548 1.00 94.38 187 GLY A N 1
ATOM 1470 C CA . GLY A 1 187 ? 7.265 5.206 1.266 1.00 94.38 187 GLY A CA 1
ATOM 1471 C C . GLY A 1 187 ? 7.067 4.006 0.352 1.00 94.38 187 GLY A C 1
ATOM 1472 O O . GLY A 1 187 ? 6.301 4.044 -0.610 1.00 94.38 187 GLY A O 1
ATOM 1473 N N . VAL A 1 188 ? 7.730 2.896 0.667 1.00 96.25 188 VAL A N 1
ATOM 1474 C CA . VAL A 1 188 ? 7.604 1.640 -0.077 1.00 96.25 188 VAL A CA 1
ATOM 1475 C C . VAL A 1 188 ? 7.534 0.462 0.882 1.00 96.25 188 VAL A C 1
ATOM 1477 O O . VAL A 1 188 ? 8.396 0.283 1.740 1.00 96.25 188 VAL A O 1
ATOM 1480 N N . MET A 1 189 ? 6.516 -0.383 0.705 1.00 95.88 189 MET A N 1
ATOM 1481 C CA . MET A 1 189 ? 6.459 -1.701 1.337 1.00 95.88 189 MET A CA 1
ATOM 1482 C C . MET A 1 189 ? 7.042 -2.745 0.390 1.00 95.88 189 MET A C 1
ATOM 1484 O O . MET A 1 189 ? 6.559 -2.931 -0.733 1.00 95.88 189 MET A O 1
ATOM 1488 N N . LEU A 1 190 ? 8.056 -3.454 0.867 1.00 95.19 190 LEU A N 1
ATOM 1489 C CA . LEU A 1 190 ? 8.805 -4.461 0.129 1.00 95.19 190 LEU A CA 1
ATOM 1490 C C . LEU A 1 190 ? 8.554 -5.838 0.736 1.00 95.19 190 LEU A C 1
ATOM 1492 O O . LEU A 1 190 ? 8.615 -5.996 1.950 1.00 95.19 190 LEU A O 1
ATOM 1496 N N . ALA A 1 191 ? 8.331 -6.839 -0.110 1.00 93.19 191 ALA A N 1
ATOM 1497 C CA . ALA A 1 191 ? 8.327 -8.243 0.279 1.00 93.19 191 ALA A CA 1
ATOM 1498 C C . ALA A 1 191 ? 9.683 -8.866 -0.064 1.00 93.19 191 ALA A C 1
ATOM 1500 O O . ALA A 1 191 ? 10.064 -8.908 -1.239 1.00 93.19 191 ALA A O 1
ATOM 1501 N N . ALA A 1 192 ? 10.410 -9.366 0.936 1.00 91.75 192 ALA A N 1
ATOM 1502 C CA . ALA A 1 192 ? 11.630 -10.126 0.694 1.00 91.75 192 ALA A CA 1
ATOM 1503 C C . ALA A 1 192 ? 11.281 -11.567 0.294 1.00 91.75 192 ALA A C 1
ATOM 1505 O O . ALA A 1 192 ? 10.625 -12.297 1.037 1.00 91.75 192 ALA A O 1
ATOM 1506 N N . ILE A 1 193 ? 11.742 -11.987 -0.884 1.00 90.69 193 ILE A N 1
ATOM 1507 C CA . ILE A 1 193 ? 11.482 -13.320 -1.430 1.00 90.69 193 ILE A CA 1
ATOM 1508 C C . ILE A 1 193 ? 12.808 -14.051 -1.615 1.00 90.69 193 ILE A C 1
ATOM 1510 O O . ILE A 1 193 ? 13.713 -13.578 -2.313 1.00 90.69 193 ILE A O 1
ATOM 1514 N N . ASP A 1 194 ? 12.912 -15.253 -1.044 1.00 90.31 194 ASP A N 1
ATOM 1515 C CA . ASP A 1 194 ? 14.016 -16.145 -1.379 1.00 90.31 194 ASP A CA 1
ATOM 1516 C C . ASP A 1 194 ? 13.787 -16.807 -2.744 1.00 90.31 194 ASP A C 1
ATOM 1518 O O . ASP A 1 194 ? 13.238 -17.904 -2.864 1.00 90.31 194 ASP A O 1
ATOM 1522 N N . PHE A 1 195 ? 14.223 -16.119 -3.797 1.00 91.69 195 PHE A N 1
ATOM 1523 C CA . PHE A 1 195 ? 14.093 -16.585 -5.169 1.00 91.69 195 PHE A CA 1
ATOM 1524 C C . PHE A 1 195 ? 15.457 -16.979 -5.751 1.00 91.69 195 PHE A C 1
ATOM 1526 O O . PHE A 1 195 ? 16.288 -16.137 -6.099 1.00 91.69 195 PHE A O 1
ATOM 1533 N N . LYS A 1 196 ? 15.706 -18.290 -5.867 1.00 93.75 196 LYS A N 1
ATOM 1534 C CA . LYS A 1 196 ? 16.987 -18.837 -6.357 1.00 93.75 196 LYS A CA 1
ATOM 1535 C C . LYS A 1 196 ? 17.397 -18.318 -7.746 1.00 93.75 196 LYS A C 1
ATOM 1537 O O . LYS A 1 196 ? 18.565 -17.954 -7.877 1.00 93.75 196 LYS A O 1
ATOM 1542 N N . PRO A 1 197 ? 16.506 -18.230 -8.757 1.00 93.38 197 PRO A N 1
ATOM 1543 C CA . PRO A 1 197 ? 16.886 -17.719 -10.076 1.00 93.38 197 PRO A CA 1
ATOM 1544 C C . PRO A 1 197 ? 17.415 -16.283 -10.040 1.00 93.38 197 PRO A C 1
ATOM 1546 O O . PRO A 1 197 ? 18.388 -15.983 -10.721 1.00 93.38 197 PRO A O 1
ATOM 1549 N N . TYR A 1 198 ? 16.853 -15.427 -9.180 1.00 94.44 198 TYR A N 1
ATOM 1550 C CA . TYR A 1 198 ? 17.372 -14.076 -8.964 1.00 94.44 198 TYR A CA 1
ATOM 1551 C C . TYR A 1 198 ? 18.794 -14.103 -8.390 1.00 94.44 198 TYR A C 1
ATOM 1553 O O . TYR A 1 198 ? 19.679 -13.420 -8.886 1.00 94.44 198 TYR A O 1
ATOM 1561 N N . ARG A 1 199 ? 19.080 -14.948 -7.392 1.00 92.88 199 ARG A N 1
ATOM 1562 C CA . ARG A 1 199 ? 20.439 -15.043 -6.823 1.00 92.88 199 ARG A CA 1
ATOM 1563 C C . ARG A 1 199 ? 21.469 -15.631 -7.793 1.00 92.88 199 ARG A C 1
ATOM 1565 O O . ARG A 1 199 ? 22.643 -15.294 -7.697 1.00 92.88 199 ARG A O 1
ATOM 1572 N N . ALA A 1 200 ? 21.037 -16.508 -8.695 1.00 94.88 200 ALA A N 1
ATOM 1573 C CA . ALA A 1 200 ? 21.916 -17.218 -9.620 1.00 94.88 200 ALA A CA 1
ATOM 1574 C C . ALA A 1 200 ? 22.226 -16.448 -10.918 1.00 94.88 200 ALA A C 1
ATOM 1576 O O . ALA A 1 200 ? 23.171 -16.819 -11.610 1.00 94.88 200 ALA A O 1
ATOM 1577 N N . ASN A 1 201 ? 21.450 -15.413 -11.267 1.00 95.06 201 ASN A N 1
ATOM 1578 C CA . ASN A 1 201 ? 21.562 -14.723 -12.554 1.00 95.06 201 ASN A CA 1
ATOM 1579 C C . ASN A 1 201 ? 21.623 -13.184 -12.392 1.00 95.06 201 ASN A C 1
ATOM 1581 O O . ASN A 1 201 ? 20.588 -12.570 -12.124 1.00 95.06 201 ASN A O 1
ATOM 1585 N N . PRO A 1 202 ? 22.787 -12.541 -12.627 1.00 94.19 202 PRO A N 1
ATOM 1586 C CA . PRO A 1 202 ? 22.943 -11.081 -12.555 1.00 94.19 202 PRO A CA 1
ATOM 1587 C C . PRO A 1 202 ? 22.053 -10.282 -13.520 1.00 94.19 202 PRO A C 1
ATOM 1589 O O . PRO A 1 202 ? 21.593 -9.187 -13.185 1.00 94.19 202 PRO A O 1
ATOM 1592 N N . GLU A 1 203 ? 21.767 -10.816 -14.710 1.00 94.12 203 GLU A N 1
ATOM 1593 C CA . GLU A 1 203 ? 20.846 -10.174 -15.657 1.00 94.12 203 GLU A CA 1
ATOM 1594 C C . GLU A 1 203 ? 19.430 -10.160 -15.086 1.00 94.12 203 GLU A C 1
ATOM 1596 O O . GLU A 1 203 ? 18.743 -9.137 -15.130 1.00 94.12 203 GLU A O 1
ATOM 1601 N N . MET A 1 204 ? 19.016 -11.271 -14.464 1.00 93.94 204 MET A N 1
ATOM 1602 C CA . MET A 1 204 ? 17.728 -11.336 -13.784 1.00 93.94 204 MET A CA 1
ATOM 1603 C C . MET A 1 204 ? 17.678 -10.401 -12.578 1.00 93.94 204 MET A C 1
ATOM 1605 O O . MET A 1 204 ? 16.641 -9.786 -12.352 1.00 93.94 204 MET A O 1
ATOM 1609 N N . GLN A 1 205 ? 18.777 -10.238 -11.836 1.00 94.19 205 GLN A N 1
ATOM 1610 C CA . GLN A 1 205 ? 18.830 -9.251 -10.756 1.00 94.19 205 GLN A CA 1
ATOM 1611 C C . GLN A 1 205 ? 18.577 -7.845 -11.278 1.00 94.19 205 GLN A C 1
ATOM 1613 O O . GLN A 1 205 ? 17.732 -7.124 -10.753 1.00 94.19 205 GLN A O 1
ATOM 1618 N N . THR A 1 206 ? 19.261 -7.478 -12.357 1.00 93.50 206 THR A N 1
ATOM 1619 C CA . THR A 1 206 ? 19.137 -6.152 -12.962 1.00 93.50 206 THR A CA 1
ATOM 1620 C C . THR A 1 206 ? 17.716 -5.901 -13.467 1.00 93.50 206 THR A C 1
ATOM 1622 O O . THR A 1 206 ? 17.144 -4.848 -13.182 1.00 93.50 206 THR A O 1
ATOM 1625 N N . ALA A 1 207 ? 17.133 -6.881 -14.166 1.00 92.62 207 ALA A N 1
ATOM 1626 C CA . ALA A 1 207 ? 15.803 -6.776 -14.758 1.00 92.62 207 ALA A CA 1
ATOM 1627 C C . ALA A 1 207 ? 14.669 -6.817 -13.717 1.00 92.62 207 ALA A C 1
ATOM 1629 O O . ALA A 1 207 ? 13.669 -6.121 -13.875 1.00 92.62 207 ALA A O 1
ATOM 1630 N N . ALA A 1 208 ? 14.805 -7.633 -12.668 1.00 94.19 208 ALA A N 1
ATOM 1631 C CA . ALA A 1 208 ? 13.772 -7.838 -11.655 1.00 94.19 208 ALA A CA 1
ATOM 1632 C C . ALA A 1 208 ? 13.906 -6.915 -10.434 1.00 94.19 208 ALA A C 1
ATOM 1634 O O . ALA A 1 208 ? 13.070 -6.978 -9.537 1.00 94.19 208 ALA A O 1
ATOM 1635 N N . THR A 1 209 ? 14.935 -6.071 -10.358 1.00 94.69 209 THR A N 1
ATOM 1636 C CA . THR A 1 209 ? 15.063 -5.087 -9.275 1.00 94.69 209 THR A CA 1
ATOM 1637 C C . THR A 1 209 ? 14.310 -3.817 -9.641 1.00 94.69 209 THR A C 1
ATOM 1639 O O . THR A 1 209 ? 14.692 -3.140 -10.595 1.00 94.69 209 THR A O 1
ATOM 1642 N N . ALA A 1 210 ? 13.295 -3.465 -8.850 1.00 95.38 210 ALA A N 1
ATOM 1643 C CA . ALA A 1 210 ? 12.577 -2.197 -8.979 1.00 95.38 210 ALA A CA 1
ATOM 1644 C C . ALA A 1 210 ? 13.349 -1.000 -8.398 1.00 95.38 210 ALA A C 1
ATOM 1646 O O . ALA A 1 210 ? 13.097 0.118 -8.812 1.00 95.38 210 ALA A O 1
ATOM 1647 N N . LEU A 1 211 ? 14.290 -1.211 -7.476 1.00 95.00 211 LEU A N 1
ATOM 1648 C CA . LEU A 1 211 ? 15.072 -0.140 -6.849 1.00 95.00 211 LEU A CA 1
ATOM 1649 C C . LEU A 1 211 ? 16.202 0.367 -7.768 1.00 95.00 211 LEU A C 1
ATOM 1651 O O . LEU A 1 211 ? 16.836 -0.425 -8.474 1.00 95.00 211 LEU A O 1
ATOM 1655 N N . CYS A 1 212 ? 16.467 1.674 -7.753 1.00 91.69 212 CYS A N 1
ATOM 1656 C CA . CYS A 1 212 ? 17.600 2.305 -8.448 1.00 91.69 212 CYS A CA 1
ATOM 1657 C C . CYS A 1 212 ? 18.922 2.213 -7.672 1.00 91.69 212 CYS A C 1
ATOM 1659 O O . CYS A 1 212 ? 19.987 2.391 -8.262 1.00 91.69 212 CYS A O 1
ATOM 1661 N N . SER A 1 213 ? 18.848 1.946 -6.368 1.00 85.38 213 SER A N 1
ATOM 1662 C CA . SER A 1 213 ? 19.994 1.771 -5.477 1.00 85.38 213 SER A CA 1
ATOM 1663 C C . SER A 1 213 ? 20.769 0.473 -5.768 1.00 85.38 213 SER A C 1
ATOM 1665 O O . SER A 1 213 ? 20.581 -0.182 -6.799 1.00 85.38 213 SER A O 1
ATOM 1667 N N . GLU A 1 214 ? 21.686 0.106 -4.870 1.00 85.56 214 GLU A N 1
ATOM 1668 C CA . GLU A 1 214 ? 22.429 -1.150 -4.965 1.00 85.56 214 GLU A CA 1
ATOM 1669 C C . GLU A 1 214 ? 21.491 -2.354 -5.128 1.00 85.56 214 GLU A C 1
ATOM 1671 O O . GLU A 1 214 ? 20.446 -2.457 -4.485 1.00 85.56 214 GLU A O 1
ATOM 1676 N N . ILE A 1 215 ? 21.885 -3.289 -5.996 1.00 89.00 215 ILE A N 1
ATOM 1677 C CA . ILE A 1 215 ? 21.110 -4.501 -6.263 1.00 89.00 215 ILE A CA 1
ATOM 1678 C C . ILE A 1 215 ? 21.026 -5.326 -4.969 1.00 89.00 215 ILE A C 1
ATOM 1680 O O . ILE A 1 215 ? 22.059 -5.801 -4.481 1.00 89.00 215 ILE A O 1
ATOM 1684 N N . PRO A 1 216 ? 19.823 -5.546 -4.410 1.00 89.56 216 PRO A N 1
ATOM 1685 C CA . PRO A 1 216 ? 19.695 -6.236 -3.141 1.00 89.56 216 PRO A CA 1
ATOM 1686 C C . PRO A 1 216 ? 20.069 -7.712 -3.295 1.00 89.56 216 PRO A C 1
ATOM 1688 O O . PRO A 1 216 ? 19.777 -8.356 -4.306 1.00 89.56 216 PRO A O 1
ATOM 1691 N N . ARG A 1 217 ? 20.690 -8.283 -2.255 1.00 88.75 217 ARG A N 1
ATOM 1692 C CA . ARG A 1 217 ? 21.107 -9.699 -2.231 1.00 88.75 217 ARG A CA 1
ATOM 1693 C C . ARG A 1 217 ? 19.928 -10.670 -2.361 1.00 88.75 217 ARG A C 1
ATOM 1695 O O . ARG A 1 217 ? 20.077 -11.767 -2.901 1.00 88.75 217 ARG A O 1
ATOM 1702 N N . HIS A 1 218 ? 18.776 -10.276 -1.832 1.00 91.69 218 HIS A N 1
ATOM 1703 C CA . HIS A 1 218 ? 17.515 -11.001 -1.930 1.00 91.69 218 HIS A CA 1
ATOM 1704 C C . HIS A 1 218 ? 16.558 -10.218 -2.822 1.00 91.69 218 HIS A C 1
ATOM 1706 O O . HIS A 1 218 ? 16.632 -8.992 -2.874 1.00 91.69 218 HIS A O 1
ATOM 1712 N N . LEU A 1 219 ? 15.657 -10.917 -3.513 1.00 94.62 219 LEU A N 1
ATOM 1713 C CA . LEU A 1 219 ? 14.649 -10.251 -4.327 1.00 94.62 219 LEU A CA 1
ATOM 1714 C C . LEU A 1 219 ? 13.713 -9.467 -3.402 1.00 94.62 219 LEU A C 1
ATOM 1716 O O . LEU A 1 219 ? 13.062 -10.057 -2.541 1.00 94.62 219 LEU A O 1
ATOM 1720 N N . GLN A 1 220 ? 13.639 -8.155 -3.604 1.00 95.50 220 GLN A N 1
ATOM 1721 C CA . GLN A 1 220 ? 12.687 -7.277 -2.929 1.00 95.50 220 GLN A CA 1
ATOM 1722 C C . GLN A 1 220 ? 11.588 -6.896 -3.915 1.00 95.50 220 GLN A C 1
ATOM 1724 O O . GLN A 1 220 ? 11.836 -6.169 -4.879 1.00 95.50 220 GLN A O 1
ATOM 1729 N N . VAL A 1 221 ? 10.383 -7.420 -3.703 1.00 96.00 221 VAL A N 1
ATOM 1730 C CA . VAL A 1 221 ? 9.225 -7.124 -4.554 1.00 96.00 221 VAL A CA 1
ATOM 1731 C C . VAL A 1 221 ? 8.446 -5.960 -3.969 1.00 96.00 221 VAL A C 1
ATOM 1733 O O . VAL A 1 221 ? 8.025 -6.015 -2.815 1.00 96.00 221 VAL A O 1
ATOM 1736 N N . VAL A 1 222 ? 8.207 -4.928 -4.775 1.00 96.94 222 VAL A N 1
ATOM 1737 C CA . VAL A 1 222 ? 7.393 -3.782 -4.364 1.00 96.94 222 VAL A CA 1
ATOM 1738 C C . VAL A 1 222 ? 5.927 -4.207 -4.266 1.00 96.94 222 VAL A C 1
ATOM 1740 O O . VAL A 1 222 ? 5.295 -4.632 -5.243 1.00 96.94 222 VAL A O 1
ATOM 1743 N N . HIS A 1 223 ? 5.379 -4.113 -3.058 1.00 95.38 223 HIS A N 1
ATOM 1744 C CA . HIS A 1 223 ? 3.995 -4.467 -2.765 1.00 95.38 223 HIS A CA 1
ATOM 1745 C C . HIS A 1 223 ? 3.091 -3.237 -2.703 1.00 95.38 223 HIS A C 1
ATOM 1747 O O . HIS A 1 223 ? 1.997 -3.255 -3.273 1.00 95.38 223 HIS A O 1
ATOM 1753 N N . CYS A 1 224 ? 3.565 -2.176 -2.051 1.00 96.38 224 CYS A N 1
ATOM 1754 C CA . CYS A 1 224 ? 2.841 -0.925 -1.884 1.00 96.38 224 CYS A CA 1
ATOM 1755 C C . CYS A 1 224 ? 3.782 0.264 -2.085 1.00 96.38 224 CYS A C 1
ATOM 1757 O O . CYS A 1 224 ? 4.923 0.217 -1.630 1.00 96.38 224 CYS A O 1
ATOM 1759 N N . VAL A 1 225 ? 3.284 1.314 -2.731 1.00 96.50 225 VAL A N 1
ATOM 1760 C CA . VAL A 1 225 ? 3.944 2.618 -2.868 1.00 96.50 225 VAL A CA 1
ATOM 1761 C C . VAL A 1 225 ? 3.093 3.667 -2.174 1.00 96.50 225 VAL A C 1
ATOM 1763 O O . VAL A 1 225 ? 1.866 3.616 -2.274 1.00 96.50 225 VAL A O 1
ATOM 1766 N N . VAL A 1 226 ? 3.737 4.588 -1.466 1.00 94.38 226 VAL A N 1
ATOM 1767 C CA . VAL A 1 226 ? 3.096 5.635 -0.678 1.00 94.38 226 VAL A CA 1
ATOM 1768 C C . VAL A 1 226 ? 3.650 6.993 -1.077 1.00 94.38 226 VAL A C 1
ATOM 1770 O O . VAL A 1 226 ? 4.863 7.160 -1.163 1.00 94.38 226 VAL A O 1
ATOM 1773 N N . GLU A 1 227 ? 2.744 7.940 -1.304 1.00 92.12 227 GLU A N 1
ATOM 1774 C CA . GLU A 1 227 ? 3.058 9.337 -1.598 1.00 92.12 227 GLU A CA 1
ATOM 1775 C C . GLU A 1 227 ? 2.271 10.269 -0.677 1.00 92.12 227 GLU A C 1
ATOM 1777 O O . GLU A 1 227 ? 1.051 10.146 -0.493 1.00 92.12 227 GLU A O 1
ATOM 1782 N N . PHE A 1 228 ? 2.965 11.259 -0.147 1.00 85.31 228 PHE A N 1
ATOM 1783 C CA . PHE A 1 228 ? 2.428 12.327 0.662 1.00 85.31 228 PHE A CA 1
ATOM 1784 C C . PHE A 1 228 ? 2.625 13.619 -0.114 1.00 85.31 228 PHE A C 1
ATOM 1786 O O . PHE A 1 228 ? 3.726 14.133 -0.235 1.00 85.31 228 PHE A O 1
ATOM 1793 N N . GLU A 1 229 ? 1.548 14.179 -0.659 1.00 75.06 229 GLU A N 1
ATOM 1794 C CA . GLU A 1 229 ? 1.646 15.485 -1.302 1.00 75.06 229 GLU A CA 1
ATOM 1795 C C . GLU A 1 229 ? 0.687 16.471 -0.649 1.00 75.06 229 GLU A C 1
ATOM 1797 O O . GLU A 1 229 ? -0.515 16.225 -0.506 1.00 75.06 229 GLU A O 1
ATOM 1802 N N . GLY A 1 230 ? 1.241 17.603 -0.215 1.00 63.56 230 GLY A N 1
ATOM 1803 C CA . GLY A 1 230 ? 0.471 18.689 0.372 1.00 63.56 230 GLY A CA 1
ATOM 1804 C C . GLY A 1 230 ? -0.472 19.320 -0.652 1.00 63.56 230 GLY A C 1
ATOM 1805 O O . GLY A 1 230 ? -0.035 19.713 -1.721 1.00 63.56 230 GLY A O 1
ATOM 1806 N N . GLU A 1 231 ? -1.755 19.437 -0.294 1.00 56.41 231 GLU A N 1
ATOM 1807 C CA . GLU A 1 231 ? -2.879 20.148 -0.948 1.00 56.41 231 GLU A CA 1
ATOM 1808 C C . GLU A 1 231 ? -3.147 19.915 -2.466 1.00 56.41 231 GLU A C 1
ATOM 1810 O O . GLU A 1 231 ? -4.320 19.905 -2.855 1.00 56.41 231 GLU A O 1
ATOM 1815 N N . SER A 1 232 ? -2.166 19.629 -3.333 1.00 60.94 232 SER A N 1
ATOM 1816 C CA . SER A 1 232 ? -2.362 19.303 -4.754 1.00 60.94 232 SER A CA 1
ATOM 1817 C C . SER A 1 232 ? -2.606 17.808 -4.982 1.00 60.94 232 SER A C 1
ATOM 1819 O O . SER A 1 232 ? -1.725 17.041 -5.355 1.00 60.94 232 SER A O 1
ATOM 1821 N N . SER A 1 233 ? -3.864 17.396 -4.821 1.00 63.59 233 SER A N 1
ATOM 1822 C CA . SER A 1 233 ? -4.299 15.993 -4.961 1.00 63.59 233 SER A CA 1
ATOM 1823 C C . SER A 1 233 ? -3.921 15.268 -6.265 1.00 63.59 233 SER A C 1
ATOM 1825 O O . SER A 1 233 ? -3.816 14.044 -6.262 1.00 63.59 233 SER A O 1
ATOM 1827 N N . LEU A 1 234 ? -3.745 15.985 -7.382 1.00 72.00 234 LEU A N 1
ATOM 1828 C CA . LEU A 1 234 ? -3.524 15.362 -8.692 1.00 72.00 234 LEU A CA 1
ATOM 1829 C C . LEU A 1 234 ? -2.095 14.824 -8.858 1.00 72.00 234 LEU A C 1
ATOM 1831 O O . LEU A 1 234 ? -1.897 13.770 -9.457 1.00 72.00 234 LEU A O 1
ATOM 1835 N N . SER A 1 235 ? -1.099 15.527 -8.324 1.00 78.38 235 SER A N 1
ATOM 1836 C CA . SER A 1 235 ? 0.305 15.145 -8.475 1.00 78.38 235 SER A CA 1
ATOM 1837 C C . SER A 1 235 ? 0.679 13.966 -7.583 1.00 78.38 235 SER A C 1
ATOM 1839 O O . SER A 1 235 ? 1.360 13.062 -8.060 1.00 78.38 235 SER A O 1
ATOM 1841 N N . GLY A 1 236 ? 0.135 13.906 -6.361 1.00 83.56 236 GLY A N 1
ATOM 1842 C CA . GLY A 1 236 ? 0.374 12.785 -5.450 1.00 83.56 236 GLY A CA 1
ATOM 1843 C C . GLY A 1 236 ? -0.183 11.484 -6.023 1.00 83.56 236 GLY A C 1
ATOM 1844 O O . GLY A 1 236 ? 0.475 10.447 -5.994 1.00 83.56 236 GLY A O 1
ATOM 1845 N N . ALA A 1 237 ? -1.357 11.554 -6.663 1.00 88.44 237 ALA A N 1
ATOM 1846 C CA . ALA A 1 237 ? -1.918 10.423 -7.393 1.00 88.44 237 ALA A CA 1
ATOM 1847 C C . ALA A 1 237 ? -1.016 9.989 -8.563 1.00 88.44 237 ALA A C 1
ATOM 1849 O O . ALA A 1 237 ? -0.737 8.799 -8.709 1.00 88.44 237 ALA A O 1
ATOM 1850 N N . ASN A 1 238 ? -0.522 10.932 -9.374 1.00 91.12 238 ASN A N 1
ATOM 1851 C CA . ASN A 1 238 ? 0.356 10.625 -10.507 1.00 91.12 238 ASN A CA 1
ATOM 1852 C C . ASN A 1 238 ? 1.698 10.023 -10.065 1.00 91.12 238 ASN A C 1
ATOM 1854 O O . ASN A 1 238 ? 2.133 9.035 -10.655 1.00 91.12 238 ASN A O 1
ATOM 1858 N N . LYS A 1 239 ? 2.329 10.555 -9.013 1.00 91.50 239 LYS A N 1
ATOM 1859 C CA . LYS A 1 239 ? 3.554 9.982 -8.433 1.00 91.50 239 LYS A CA 1
ATOM 1860 C C . LYS A 1 239 ? 3.319 8.559 -7.923 1.00 91.50 239 LYS A C 1
ATOM 1862 O O . LYS A 1 239 ? 4.046 7.641 -8.306 1.00 91.50 239 LYS A O 1
ATOM 1867 N N . ALA A 1 240 ? 2.221 8.340 -7.195 1.00 92.75 240 ALA A N 1
ATOM 1868 C CA . ALA A 1 240 ? 1.885 7.021 -6.665 1.00 92.75 240 ALA A CA 1
ATOM 1869 C C . ALA A 1 240 ? 1.648 6.030 -7.811 1.00 92.75 240 ALA A C 1
ATOM 1871 O O . ALA A 1 240 ? 2.086 4.881 -7.759 1.00 92.75 240 ALA A O 1
ATOM 1872 N N . ILE A 1 241 ? 0.997 6.482 -8.887 1.00 94.31 241 ILE A N 1
ATOM 1873 C CA . ILE A 1 241 ? 0.815 5.709 -10.115 1.00 94.31 241 ILE A CA 1
ATOM 1874 C C . ILE A 1 241 ? 2.164 5.347 -10.744 1.00 94.31 241 ILE A C 1
ATOM 1876 O O . ILE A 1 241 ? 2.337 4.200 -11.154 1.00 94.31 241 ILE A O 1
ATOM 1880 N N . MET A 1 242 ? 3.125 6.272 -10.815 1.00 95.38 242 MET A N 1
ATOM 1881 C CA . MET A 1 242 ? 4.461 5.989 -11.356 1.00 95.38 242 MET A CA 1
ATOM 1882 C C . MET A 1 242 ? 5.161 4.891 -10.549 1.00 95.38 242 MET A C 1
ATOM 1884 O O . MET A 1 242 ? 5.653 3.922 -11.135 1.00 95.38 242 MET A O 1
ATOM 1888 N N . GLY A 1 243 ? 5.128 4.960 -9.217 1.00 96.31 243 GLY A N 1
ATOM 1889 C CA . GLY A 1 243 ? 5.676 3.889 -8.384 1.00 96.31 243 GLY A CA 1
ATOM 1890 C C . GLY A 1 243 ? 4.916 2.561 -8.527 1.00 96.31 243 GLY A C 1
ATOM 1891 O O . GLY A 1 243 ? 5.532 1.496 -8.612 1.00 96.31 243 GLY A O 1
ATOM 1892 N N . VAL A 1 244 ? 3.587 2.589 -8.668 1.00 96.69 244 VAL A N 1
ATOM 1893 C CA . VAL A 1 244 ? 2.793 1.384 -8.975 1.00 96.69 244 VAL A CA 1
ATOM 1894 C C . VAL A 1 244 ? 3.167 0.790 -10.338 1.00 96.69 244 VAL A C 1
ATOM 1896 O O . VAL A 1 244 ? 3.253 -0.434 -10.460 1.00 96.69 244 VAL A O 1
ATOM 1899 N N . VAL A 1 245 ? 3.444 1.619 -11.350 1.00 96.06 245 VAL A N 1
ATOM 1900 C CA . VAL A 1 245 ? 3.936 1.176 -12.666 1.00 96.06 245 VAL A CA 1
ATOM 1901 C C . VAL A 1 245 ? 5.295 0.487 -12.534 1.00 96.06 245 VAL A C 1
ATOM 1903 O O . VAL A 1 245 ? 5.471 -0.585 -13.117 1.00 96.06 245 VAL A O 1
ATOM 1906 N N . SER A 1 246 ? 6.223 1.037 -11.741 1.00 96.75 246 SER A N 1
ATOM 1907 C CA . SER A 1 246 ? 7.509 0.389 -11.430 1.00 96.75 246 SER A CA 1
ATOM 1908 C C . SER A 1 246 ? 7.305 -1.029 -10.881 1.00 96.75 246 SER A C 1
ATOM 1910 O O . SER A 1 246 ? 7.801 -2.015 -11.436 1.00 96.75 246 SER A O 1
ATOM 1912 N N . ALA A 1 247 ? 6.476 -1.154 -9.847 1.00 96.88 247 ALA A N 1
ATOM 1913 C CA . ALA A 1 247 ? 6.176 -2.422 -9.193 1.00 96.88 247 ALA A CA 1
ATOM 1914 C C . ALA A 1 247 ? 5.445 -3.427 -10.104 1.00 96.88 247 ALA A C 1
ATOM 1916 O O . ALA A 1 247 ? 5.737 -4.624 -10.102 1.00 96.88 247 ALA A O 1
ATOM 1917 N N . ALA A 1 248 ? 4.483 -2.961 -10.904 1.00 95.75 248 ALA A N 1
ATOM 1918 C CA . ALA A 1 248 ? 3.765 -3.806 -11.856 1.00 95.75 248 ALA A CA 1
ATOM 1919 C C . ALA A 1 248 ? 4.698 -4.308 -12.971 1.00 95.75 248 ALA A C 1
ATOM 1921 O O . ALA A 1 248 ? 4.623 -5.472 -13.373 1.00 95.75 248 ALA A O 1
ATOM 1922 N N . TYR A 1 249 ? 5.618 -3.460 -13.438 1.00 95.38 249 TYR A N 1
ATOM 1923 C CA . TYR A 1 249 ? 6.640 -3.853 -14.403 1.00 95.38 249 TYR A CA 1
ATOM 1924 C C . TYR A 1 249 ? 7.600 -4.897 -13.819 1.00 95.38 249 TYR A C 1
ATOM 1926 O O . TYR A 1 249 ? 7.883 -5.899 -14.475 1.00 95.38 249 TYR A O 1
ATOM 1934 N N . GLN A 1 250 ? 8.023 -4.734 -12.562 1.00 95.94 250 GLN A N 1
ATOM 1935 C CA . GLN A 1 250 ? 8.798 -5.747 -11.842 1.00 95.94 250 GLN A CA 1
ATOM 1936 C C . GLN A 1 250 ? 8.076 -7.105 -11.825 1.00 95.94 250 GLN A C 1
ATOM 1938 O O . GLN A 1 250 ? 8.653 -8.126 -12.202 1.00 95.94 250 GLN A O 1
ATOM 1943 N N . LYS A 1 251 ? 6.790 -7.125 -11.452 1.00 95.44 251 LYS A N 1
ATOM 1944 C CA . LYS A 1 251 ? 5.958 -8.343 -11.428 1.00 95.44 251 LYS A CA 1
ATOM 1945 C C . LYS A 1 251 ? 5.807 -8.980 -12.808 1.00 95.44 251 LYS A C 1
ATOM 1947 O O . LYS A 1 251 ? 5.839 -10.204 -12.928 1.00 95.44 251 LYS A O 1
ATOM 1952 N N . ARG A 1 252 ? 5.718 -8.170 -13.865 1.00 94.69 252 ARG A N 1
ATOM 1953 C CA . ARG A 1 252 ? 5.750 -8.653 -15.252 1.00 94.69 252 ARG A CA 1
ATOM 1954 C C . ARG A 1 252 ? 7.073 -9.355 -15.575 1.00 94.69 252 ARG A C 1
ATOM 1956 O O . ARG A 1 252 ? 7.032 -10.448 -16.132 1.00 94.69 252 ARG A O 1
ATOM 1963 N N . VAL A 1 253 ? 8.222 -8.764 -15.231 1.00 93.75 253 VAL A N 1
ATOM 1964 C CA . VAL A 1 253 ? 9.551 -9.375 -15.456 1.00 93.75 253 VAL A CA 1
ATOM 1965 C C . VAL A 1 253 ? 9.701 -10.688 -14.684 1.00 93.75 253 VAL A C 1
ATOM 1967 O O . VAL A 1 253 ? 10.273 -11.647 -15.196 1.00 93.75 253 VAL A O 1
ATOM 1970 N N . LEU A 1 254 ? 9.130 -10.761 -13.482 1.00 94.25 254 LEU A N 1
ATOM 1971 C CA . LEU A 1 254 ? 9.093 -11.969 -12.654 1.00 94.25 254 LEU A CA 1
ATOM 1972 C C . LEU A 1 254 ? 8.107 -13.042 -13.155 1.00 94.25 254 LEU A C 1
ATOM 1974 O O . LEU A 1 254 ? 8.033 -14.116 -12.562 1.00 94.25 254 LEU A O 1
ATOM 1978 N N . GLY A 1 255 ? 7.348 -12.780 -14.225 1.00 93.38 255 GLY A N 1
ATOM 1979 C CA . GLY A 1 255 ? 6.389 -13.737 -14.783 1.00 93.38 255 GLY A CA 1
ATOM 1980 C C . GLY A 1 255 ? 5.085 -13.866 -13.990 1.00 93.38 255 GLY A C 1
ATOM 1981 O O . GLY A 1 255 ? 4.371 -14.850 -14.156 1.00 93.38 255 GLY A O 1
ATOM 1982 N N . VAL A 1 256 ? 4.742 -12.877 -13.158 1.00 92.56 256 VAL A N 1
ATOM 1983 C CA . VAL A 1 256 ? 3.500 -12.836 -12.361 1.00 92.56 256 VAL A CA 1
ATOM 1984 C C . VAL A 1 256 ? 2.642 -11.591 -12.662 1.00 92.56 256 VAL A C 1
ATOM 1986 O O . VAL A 1 256 ? 2.242 -10.878 -11.741 1.00 92.56 256 VAL A O 1
ATOM 1989 N N . PRO A 1 257 ? 2.330 -11.296 -13.944 1.00 88.06 257 PRO A N 1
ATOM 1990 C CA . PRO A 1 257 ? 1.735 -10.018 -14.345 1.00 88.06 257 PRO A CA 1
ATOM 1991 C C . PRO A 1 257 ? 0.412 -9.668 -13.623 1.00 88.06 257 PRO A C 1
ATOM 1993 O O . PRO A 1 257 ? 0.205 -8.512 -13.270 1.00 88.06 257 PRO A O 1
ATOM 1996 N N . GLY A 1 258 ? -0.437 -10.640 -13.278 1.00 89.31 258 GLY A N 1
ATOM 1997 C CA . GLY A 1 258 ? -1.727 -10.388 -12.613 1.00 89.31 258 GLY A CA 1
ATOM 1998 C C . GLY A 1 258 ? -1.678 -10.056 -11.113 1.00 89.31 258 GLY A C 1
ATOM 1999 O O . GLY A 1 258 ? -2.731 -9.836 -10.518 1.00 89.31 258 GLY A O 1
ATOM 2000 N N . GLN A 1 259 ? -0.504 -10.040 -10.473 1.00 92.19 259 GLN A N 1
ATOM 2001 C CA . GLN A 1 259 ? -0.411 -9.693 -9.053 1.00 92.19 259 GLN A CA 1
ATOM 2002 C C . GLN A 1 259 ? -0.595 -8.189 -8.831 1.00 92.19 259 GLN A C 1
ATOM 2004 O O . GLN A 1 259 ? 0.091 -7.366 -9.438 1.00 92.19 259 GLN A O 1
ATOM 2009 N N . PHE A 1 260 ? -1.488 -7.833 -7.907 1.00 94.56 260 PHE A N 1
ATOM 2010 C CA . PHE A 1 260 ? -1.754 -6.438 -7.574 1.00 94.56 260 PHE A CA 1
ATOM 2011 C C . PHE A 1 260 ? -0.588 -5.793 -6.817 1.00 94.56 260 PHE A C 1
ATOM 2013 O O . PHE A 1 260 ? 0.062 -6.409 -5.967 1.00 94.56 260 PHE A O 1
ATOM 2020 N N . THR A 1 261 ? -0.322 -4.535 -7.145 1.00 95.50 261 THR A N 1
ATOM 2021 C CA . THR A 1 261 ? 0.448 -3.573 -6.355 1.00 95.50 261 THR A CA 1
ATOM 2022 C C . THR A 1 261 ? -0.521 -2.518 -5.846 1.00 95.50 261 THR A C 1
ATOM 2024 O O . THR A 1 261 ? -1.418 -2.103 -6.584 1.00 95.50 261 THR A O 1
ATOM 2027 N N . PHE A 1 262 ? -0.321 -2.057 -4.620 1.00 95.62 262 PHE A N 1
ATOM 2028 C CA . PHE A 1 262 ? -1.103 -0.978 -4.040 1.00 95.62 262 PHE A CA 1
ATOM 2029 C C . PHE A 1 262 ? -0.386 0.366 -4.173 1.00 95.62 262 PHE A C 1
ATOM 2031 O O . PHE A 1 262 ? 0.834 0.455 -4.051 1.00 95.62 262 PHE A O 1
ATOM 2038 N N . GLY A 1 263 ? -1.162 1.404 -4.446 1.00 94.75 263 GLY A N 1
ATOM 2039 C CA . GLY A 1 263 ? -0.745 2.790 -4.325 1.00 94.75 263 GLY A CA 1
ATOM 2040 C C . GLY A 1 263 ? -1.558 3.441 -3.219 1.00 94.75 263 GLY A C 1
ATOM 2041 O O . GLY A 1 263 ? -2.779 3.277 -3.156 1.00 94.75 263 GLY A O 1
ATOM 2042 N N . VAL A 1 264 ? -0.875 4.156 -2.343 1.00 92.62 264 VAL A N 1
ATOM 2043 C CA . VAL A 1 264 ? -1.451 4.897 -1.232 1.00 92.62 264 VAL A CA 1
ATOM 2044 C C . VAL A 1 264 ? -1.053 6.344 -1.430 1.00 92.62 264 VAL A C 1
ATOM 2046 O O . VAL A 1 264 ? 0.122 6.644 -1.597 1.00 92.62 264 VAL A O 1
ATOM 2049 N N . PHE A 1 265 ? -2.019 7.249 -1.423 1.00 88.94 265 PHE A N 1
ATOM 2050 C CA . PHE A 1 265 ? -1.697 8.666 -1.399 1.00 88.94 265 PHE A CA 1
ATOM 2051 C C . PHE A 1 265 ? -2.609 9.413 -0.449 1.00 88.94 265 PHE A C 1
ATOM 2053 O O . PHE A 1 265 ? -3.791 9.087 -0.295 1.00 88.94 265 PHE A O 1
ATOM 2060 N N . GLN A 1 266 ? -2.053 10.424 0.204 1.00 82.75 266 GLN A N 1
ATOM 2061 C CA . GLN A 1 266 ? -2.843 11.313 1.036 1.00 82.75 266 GLN A CA 1
ATOM 2062 C C . GLN A 1 266 ? -3.702 12.223 0.145 1.00 82.75 266 GLN A C 1
ATOM 2064 O O . GLN A 1 266 ? -3.201 12.946 -0.715 1.00 82.75 266 GLN A O 1
ATOM 2069 N N . TYR A 1 267 ? -5.017 12.189 0.353 1.00 74.69 267 TYR A N 1
ATOM 2070 C CA . TYR A 1 267 ? -5.977 13.074 -0.296 1.00 74.69 267 TYR A CA 1
ATOM 2071 C C . TYR A 1 267 ? -6.629 13.941 0.777 1.00 74.69 267 TYR A C 1
ATOM 2073 O O . TYR A 1 267 ? -7.305 13.435 1.666 1.00 74.69 267 TYR A O 1
ATOM 2081 N N . GLN A 1 268 ? -6.462 15.263 0.701 1.00 73.94 268 GLN A N 1
ATOM 2082 C CA . GLN A 1 268 ? -6.841 16.181 1.787 1.00 73.94 268 GLN A CA 1
ATOM 2083 C C . GLN A 1 268 ? -6.076 15.894 3.099 1.00 73.94 268 GLN A C 1
ATOM 2085 O O . GLN A 1 268 ? -5.234 15.010 3.188 1.00 73.94 268 GLN A O 1
ATOM 2090 N N . LYS A 1 269 ? -6.352 16.665 4.157 1.00 72.44 269 LYS A N 1
ATOM 2091 C CA . LYS A 1 269 ? -5.577 16.598 5.412 1.00 72.44 269 LYS A CA 1
ATOM 2092 C C . LYS A 1 269 ? -5.749 15.289 6.189 1.00 72.44 269 LYS A C 1
ATOM 2094 O O . LYS A 1 269 ? -4.842 14.900 6.913 1.00 72.44 269 LYS A O 1
ATOM 2099 N N . TYR A 1 270 ? -6.892 14.618 6.049 1.00 74.06 270 TYR A N 1
ATOM 2100 C CA . TYR A 1 270 ? -7.285 13.507 6.926 1.00 74.06 270 TYR A CA 1
ATOM 2101 C C . TYR A 1 270 ? -7.594 12.205 6.192 1.00 74.06 270 TYR A C 1
ATOM 2103 O O . TYR A 1 270 ? -7.843 11.199 6.852 1.00 74.06 270 TYR A O 1
ATOM 2111 N N . PHE A 1 271 ? -7.620 12.214 4.857 1.00 80.38 271 PHE A N 1
ATOM 2112 C CA . PHE A 1 271 ? -8.000 11.039 4.088 1.00 80.38 271 PHE A CA 1
ATOM 2113 C C . PHE A 1 271 ? -6.807 10.480 3.333 1.00 80.38 271 PHE A C 1
ATOM 2115 O O . PHE A 1 271 ? -5.919 11.190 2.868 1.00 80.38 271 PHE A O 1
ATOM 2122 N N . VAL A 1 272 ? -6.812 9.163 3.225 1.00 85.62 272 VAL A N 1
ATOM 2123 C CA . VAL A 1 272 ? -5.859 8.410 2.433 1.00 85.62 272 VAL A CA 1
ATOM 2124 C C . VAL A 1 272 ? -6.669 7.653 1.401 1.00 85.62 272 VAL A C 1
ATOM 2126 O O . VAL A 1 272 ? -7.677 7.022 1.730 1.00 85.62 272 VAL A O 1
ATOM 2129 N N . GLN A 1 273 ? -6.250 7.741 0.149 1.00 88.69 273 GLN A N 1
ATOM 2130 C CA . GLN A 1 273 ? -6.827 6.965 -0.927 1.00 88.69 273 GLN A CA 1
ATOM 2131 C C . GLN A 1 273 ? -5.907 5.791 -1.236 1.00 88.69 273 GLN A C 1
ATOM 2133 O O . GLN A 1 273 ? -4.705 5.955 -1.430 1.00 88.69 273 GLN A O 1
ATOM 2138 N N . VAL A 1 274 ? -6.500 4.600 -1.287 1.00 91.19 274 VAL A N 1
ATOM 2139 C CA . VAL A 1 274 ? -5.819 3.364 -1.664 1.00 91.19 274 VAL A CA 1
ATOM 2140 C C . VAL A 1 274 ? -6.364 2.919 -3.012 1.00 91.19 274 VAL A C 1
ATOM 2142 O O . VAL A 1 274 ? -7.579 2.817 -3.197 1.00 91.19 274 VAL A O 1
ATOM 2145 N N . PHE A 1 275 ? -5.474 2.650 -3.957 1.00 92.19 275 PHE A N 1
ATOM 2146 C CA . PHE A 1 275 ? -5.811 2.068 -5.249 1.00 92.19 275 PHE A CA 1
ATOM 2147 C C . PHE A 1 275 ? -4.925 0.856 -5.527 1.00 92.19 275 PHE A C 1
ATOM 2149 O O . PHE A 1 275 ? -3.882 0.671 -4.906 1.00 92.19 275 PHE A O 1
ATOM 2156 N N . ALA A 1 276 ? -5.363 0.005 -6.450 1.00 94.19 276 ALA A N 1
ATOM 2157 C CA . ALA A 1 276 ? -4.631 -1.188 -6.846 1.00 94.19 276 ALA A CA 1
ATOM 2158 C C . ALA A 1 276 ? -4.394 -1.169 -8.356 1.00 94.19 276 ALA A C 1
ATOM 2160 O O . ALA A 1 276 ? -5.302 -0.860 -9.128 1.00 94.19 276 ALA A O 1
ATOM 2161 N N . GLY A 1 277 ? -3.183 -1.529 -8.765 1.00 93.75 277 GLY A N 1
ATOM 2162 C CA . GLY A 1 277 ? -2.792 -1.706 -10.159 1.00 93.75 277 GLY A CA 1
ATOM 2163 C C . GLY A 1 277 ? -2.201 -3.093 -10.379 1.00 93.75 277 GLY A C 1
ATOM 2164 O O . GLY A 1 277 ? -1.569 -3.653 -9.489 1.00 93.75 277 GLY A O 1
ATOM 2165 N N . ALA A 1 278 ? -2.405 -3.661 -11.563 1.00 93.38 278 ALA A N 1
ATOM 2166 C CA . ALA A 1 278 ? -1.798 -4.926 -11.970 1.00 93.38 278 ALA A CA 1
ATOM 2167 C C . ALA A 1 278 ? -1.468 -4.882 -13.462 1.00 93.38 278 ALA A C 1
ATOM 2169 O O . ALA A 1 278 ? -2.144 -4.196 -14.234 1.00 93.38 278 ALA A O 1
ATOM 2170 N N . TRP A 1 279 ? -0.455 -5.640 -13.879 1.00 91.94 279 TRP A N 1
ATOM 2171 C CA . TRP A 1 279 ? -0.128 -5.776 -15.292 1.00 91.94 279 TRP A CA 1
ATOM 2172 C C . TRP A 1 279 ? -1.022 -6.845 -15.927 1.00 91.94 279 TRP A C 1
ATOM 2174 O O . TRP A 1 279 ? -0.899 -8.029 -15.648 1.00 91.94 279 TRP A O 1
ATOM 2184 N N . GLN A 1 280 ? -1.915 -6.479 -16.837 1.00 86.38 280 GLN A N 1
ATOM 2185 C CA . GLN A 1 280 ? -2.703 -7.492 -17.543 1.00 86.38 280 GLN A CA 1
ATOM 2186 C C . GLN A 1 280 ? -1.892 -8.040 -18.726 1.00 86.38 280 GLN A C 1
ATOM 2188 O O . GLN A 1 280 ? -1.466 -7.288 -19.608 1.00 86.38 280 GLN A O 1
ATOM 2193 N N . ALA A 1 281 ? -1.636 -9.351 -18.733 1.00 71.00 281 ALA A N 1
ATOM 2194 C CA . ALA A 1 281 ? -1.129 -10.024 -19.923 1.00 71.00 281 ALA A CA 1
ATOM 2195 C C . ALA A 1 281 ? -2.256 -10.034 -20.966 1.00 71.00 281 ALA A C 1
ATOM 2197 O O . ALA A 1 281 ? -3.360 -10.482 -20.668 1.00 71.00 281 ALA A O 1
ATOM 2198 N N . LYS A 1 282 ? -1.993 -9.469 -22.145 1.00 58.62 282 LYS A N 1
ATOM 2199 C CA . LYS A 1 282 ? -2.873 -9.636 -23.304 1.00 58.62 282 LYS A CA 1
ATOM 2200 C C . LYS A 1 282 ? -2.627 -10.991 -23.943 1.00 58.62 282 LYS A C 1
ATOM 2202 O O . LYS A 1 282 ? -1.437 -11.378 -23.986 1.00 58.62 282 LYS A O 1
#

Sequence (282 aa):
MSSTSHEEEVASLITNASVLAFKSEFTQWASLVRLDPDIRSRIPPDPAFQAIRDIRNLSNRFPTWLTDPDSAQFKYLPETYHSLKNDLCSTLLAAKNRDPGRFHEEDDLPLAGTILPILQTCHRTMILGRQRMNPTEIGWCVAIDGLLLHICEVGEGAVMSYSTEQDLKLPQARFGRCDVTHTMADGVMLAAIDFKPYRANPEMQTAATALCSEIPRHLQVVHCVVEFEGESSLSGANKAIMGVVSAAYQKRVLGVPGQFTFGVFQYQKYFVQVFAGAWQAK

Organism: NCBI:txid456999

Radius of gyration: 22.06 Å; chains: 1; bounding box: 51×68×66 Å

Secondary structure (DSSP, 8-state):
----------PPPB--HHHHHTSTHHHHHHHHTT------SSPPSSGGGHHHHHHHHHTT-EEGGGG-TT-GGGTT--GGGHHHHHHHHHHHHHHHHH-GGGEES---HHHHHHHHHHHHHHHHHHHHHHS-S---HHHHHHHHHHHHHHHHHH-SSS-EEEEEEEEEE-----BTTB---EEEEEEEEEEEE--HHHHH-HHHHHHH--BSSSPPSSEEEEEEEEE--SS-HHHHHHHHHHHHHHHHHHHHHTT-TT--EEEEEEETTTEEEEEEE-----